Protein AF-X0XEC1-F1 (afdb_monomer_lite)

Structure (mmCIF, N/CA/C/O backbone):
data_AF-X0XEC1-F1
#
_entry.id   AF-X0XEC1-F1
#
loop_
_atom_site.group_PDB
_atom_site.id
_atom_site.type_symbol
_atom_site.label_atom_id
_atom_site.label_alt_id
_atom_site.label_comp_id
_atom_site.label_asym_id
_atom_site.label_entity_id
_atom_site.label_seq_id
_atom_site.pdbx_PDB_ins_code
_atom_site.Cartn_x
_atom_site.Cartn_y
_atom_site.Cartn_z
_atom_site.occupancy
_atom_site.B_iso_or_equiv
_atom_site.auth_seq_id
_atom_site.auth_comp_id
_atom_site.auth_asym_id
_atom_site.auth_atom_id
_atom_site.pdbx_PDB_model_num
ATOM 1 N N . ALA A 1 1 ? 17.538 14.458 -25.283 1.00 57.88 1 ALA A N 1
ATOM 2 C CA . ALA A 1 1 ? 17.345 15.577 -24.324 1.00 57.88 1 ALA A CA 1
ATOM 3 C C . ALA A 1 1 ? 18.622 15.788 -23.499 1.00 57.88 1 ALA A C 1
ATOM 5 O O . ALA A 1 1 ? 19.324 14.801 -23.302 1.00 57.88 1 ALA A O 1
ATOM 6 N N . PRO A 1 2 ? 18.929 16.999 -22.985 1.00 61.75 2 PRO A N 1
ATOM 7 C CA . PRO A 1 2 ? 20.157 17.267 -22.213 1.00 61.75 2 PRO A CA 1
ATOM 8 C C . PRO A 1 2 ? 20.370 16.317 -21.022 1.00 61.75 2 PRO A C 1
ATOM 10 O O . PRO A 1 2 ? 21.499 15.978 -20.688 1.00 61.75 2 PRO A O 1
ATOM 13 N N . VAL A 1 3 ? 19.277 15.829 -20.428 1.00 65.31 3 VAL A N 1
ATOM 14 C CA . VAL A 1 3 ? 19.307 14.847 -19.333 1.00 65.31 3 VAL A CA 1
ATOM 15 C C . VAL A 1 3 ? 19.883 13.499 -19.766 1.00 65.31 3 VAL A C 1
ATOM 17 O O . VAL A 1 3 ? 20.646 12.907 -19.019 1.00 65.31 3 VAL A O 1
ATOM 20 N N . LEU A 1 4 ? 19.589 13.026 -20.977 1.00 71.25 4 LEU A N 1
ATOM 21 C CA . LEU A 1 4 ? 20.132 11.754 -21.474 1.00 71.25 4 LEU A CA 1
ATOM 22 C C . LEU A 1 4 ? 21.599 11.895 -21.862 1.00 71.25 4 LEU A C 1
ATOM 24 O O . LEU A 1 4 ? 22.397 11.010 -21.584 1.00 71.25 4 LEU A O 1
ATOM 28 N N . ALA A 1 5 ? 21.987 13.057 -22.395 1.00 75.06 5 ALA A N 1
ATOM 29 C CA . ALA A 1 5 ? 23.389 13.348 -22.673 1.00 75.06 5 ALA A CA 1
ATOM 30 C C . ALA A 1 5 ? 24.260 13.272 -21.402 1.00 75.06 5 ALA A C 1
ATOM 32 O O . ALA A 1 5 ? 25.398 12.816 -21.473 1.00 75.06 5 ALA A O 1
ATOM 33 N N . PHE A 1 6 ? 23.712 13.640 -20.236 1.00 78.62 6 PHE A N 1
ATOM 34 C CA . PHE A 1 6 ? 24.384 13.498 -18.939 1.00 78.62 6 PHE A CA 1
ATOM 35 C C . PHE A 1 6 ? 24.646 12.032 -18.540 1.00 78.62 6 PHE A C 1
ATOM 37 O O . PHE A 1 6 ? 25.686 11.742 -17.945 1.00 78.62 6 PHE A O 1
ATOM 44 N N . TYR A 1 7 ? 23.731 11.113 -18.865 1.00 74.75 7 TYR A N 1
ATOM 45 C CA . TYR A 1 7 ? 23.858 9.693 -18.515 1.00 74.75 7 TYR A CA 1
ATOM 46 C C . TYR A 1 7 ? 24.596 8.866 -19.576 1.00 74.75 7 TYR A C 1
ATOM 48 O O . TYR A 1 7 ? 25.349 7.960 -19.225 1.00 74.75 7 TYR A O 1
ATOM 56 N N . GLU A 1 8 ? 24.395 9.173 -20.857 1.00 78.94 8 GLU A N 1
ATOM 57 C CA . GLU A 1 8 ? 24.790 8.306 -21.973 1.00 78.94 8 GLU A CA 1
ATOM 58 C C . GLU A 1 8 ? 25.960 8.874 -22.781 1.00 78.94 8 GLU A C 1
ATOM 60 O O . GLU A 1 8 ? 26.919 8.163 -23.063 1.00 78.94 8 GLU A O 1
ATOM 65 N N . GLN A 1 9 ? 25.910 10.161 -23.138 1.00 81.56 9 GLN A N 1
ATOM 66 C CA . GLN A 1 9 ? 26.846 10.757 -24.106 1.00 81.56 9 GLN A CA 1
ATOM 67 C C . GLN A 1 9 ? 28.093 11.362 -23.446 1.00 81.56 9 GLN A C 1
ATOM 69 O O . GLN A 1 9 ? 29.159 11.394 -24.053 1.00 81.56 9 GLN A O 1
ATOM 74 N N . ASN A 1 10 ? 27.983 11.820 -22.197 1.00 83.31 10 ASN A N 1
ATOM 75 C CA . ASN A 1 10 ? 29.083 12.373 -21.407 1.00 83.31 10 ASN A CA 1
ATOM 76 C C . ASN A 1 10 ? 29.174 11.673 -20.046 1.00 83.31 10 ASN A C 1
ATOM 78 O O . ASN A 1 10 ? 29.138 12.308 -18.997 1.00 83.31 10 ASN A O 1
ATOM 82 N N . LYS A 1 11 ? 29.245 10.341 -20.049 1.00 82.50 11 LYS A N 1
ATOM 83 C CA . LYS A 1 11 ? 29.192 9.540 -18.819 1.00 82.50 11 LYS A CA 1
ATOM 84 C C . LYS A 1 11 ? 30.304 9.895 -17.817 1.00 82.50 11 LYS A C 1
ATOM 86 O O . LYS A 1 11 ? 30.027 10.044 -16.626 1.00 82.50 11 LYS A O 1
ATOM 91 N N . SER A 1 12 ? 31.527 10.101 -18.312 1.00 85.19 12 SER A N 1
ATOM 92 C CA . SER A 1 12 ? 32.703 10.440 -17.501 1.00 85.19 12 SER A CA 1
ATOM 93 C C . SER A 1 12 ? 32.618 11.845 -16.896 1.00 85.19 12 SER A C 1
ATOM 95 O O . SER A 1 12 ? 32.890 12.025 -15.711 1.00 85.19 12 SER A O 1
ATOM 97 N N . GLY A 1 13 ? 32.200 12.847 -17.678 1.00 84.19 13 GLY A N 1
ATOM 98 C CA . GLY A 1 13 ? 32.018 14.225 -17.211 1.00 84.19 13 GLY A CA 1
ATOM 99 C C . GLY A 1 13 ? 30.687 14.488 -16.496 1.00 84.19 13 GLY A C 1
ATOM 100 O O . GLY A 1 13 ? 30.554 15.509 -15.824 1.00 84.19 13 GLY A O 1
ATOM 101 N N . GLY A 1 14 ? 29.719 13.585 -16.647 1.00 84.69 14 GLY A N 1
ATOM 102 C CA . GLY A 1 14 ? 28.367 13.654 -16.104 1.00 84.69 14 GLY A CA 1
ATOM 103 C C . GLY A 1 14 ? 28.199 12.770 -14.872 1.00 84.69 14 GLY A C 1
ATOM 104 O O . GLY A 1 14 ? 28.584 13.161 -13.769 1.00 84.69 14 GLY A O 1
ATOM 105 N N . VAL A 1 15 ? 27.593 11.590 -15.045 1.00 83.12 15 VAL A N 1
ATOM 106 C CA . VAL A 1 15 ? 27.183 10.722 -13.927 1.00 83.12 15 VAL A CA 1
ATOM 107 C C . VAL A 1 15 ? 28.349 10.226 -13.066 1.00 83.12 15 VAL A C 1
ATOM 109 O O . VAL A 1 15 ? 28.238 10.234 -11.842 1.00 83.12 15 VAL A O 1
ATOM 112 N N . GLU A 1 16 ? 29.478 9.838 -13.662 1.00 86.44 16 GLU A N 1
ATOM 113 C CA . GLU A 1 16 ? 30.629 9.311 -12.911 1.00 86.44 16 GLU A CA 1
ATOM 114 C C . GLU A 1 16 ? 31.287 10.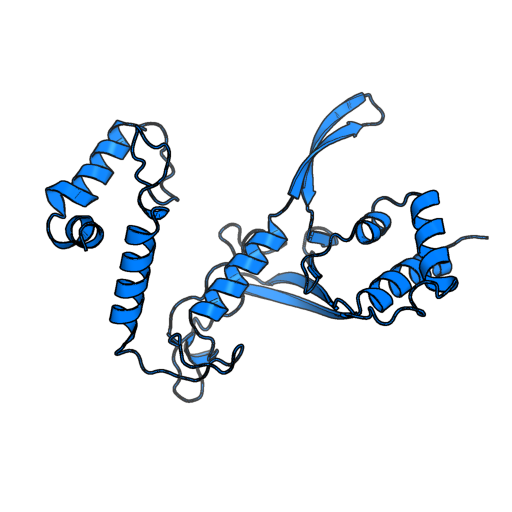404 -12.066 1.00 86.44 16 GLU A C 1
ATOM 116 O O . GLU A 1 16 ? 31.528 10.212 -10.871 1.00 86.44 16 GLU A O 1
ATOM 121 N N . LYS A 1 17 ? 31.501 11.586 -12.657 1.00 87.12 17 LYS A N 1
ATOM 122 C CA . LYS A 1 17 ? 32.000 12.755 -11.929 1.00 87.12 17 LYS A CA 1
ATOM 123 C C . LYS A 1 17 ? 31.047 13.164 -10.808 1.00 87.12 17 LYS A C 1
ATOM 125 O O . LYS A 1 17 ? 31.499 13.402 -9.695 1.00 87.12 17 LYS A O 1
ATOM 130 N N . ALA A 1 18 ? 29.741 13.211 -11.072 1.00 85.12 18 ALA A N 1
ATOM 131 C CA . ALA A 1 18 ? 28.755 13.594 -10.066 1.00 85.12 18 ALA A CA 1
ATOM 132 C C . ALA A 1 18 ? 28.725 12.636 -8.866 1.00 85.12 18 ALA A C 1
ATOM 134 O O . ALA A 1 18 ? 28.646 13.095 -7.729 1.00 85.12 18 ALA A O 1
ATOM 135 N N . LEU A 1 19 ? 28.824 11.322 -9.103 1.00 83.62 19 LEU A N 1
ATOM 136 C CA . LEU A 1 19 ? 28.907 10.324 -8.032 1.00 83.62 19 LEU A CA 1
ATOM 137 C C . LEU A 1 19 ? 30.158 10.528 -7.169 1.00 83.62 19 LEU A C 1
ATOM 139 O O . LEU A 1 19 ? 30.057 10.540 -5.945 1.00 83.62 19 LEU A O 1
ATOM 143 N N . LYS A 1 20 ? 31.313 10.757 -7.805 1.00 84.50 20 LYS A N 1
ATOM 144 C CA . LYS A 1 20 ? 32.581 11.001 -7.106 1.00 84.50 20 LYS A CA 1
ATOM 145 C C . LYS A 1 20 ? 32.554 12.287 -6.273 1.00 84.50 20 LYS A C 1
ATOM 147 O O . LYS A 1 20 ? 32.979 12.287 -5.123 1.00 84.50 20 LYS A O 1
ATOM 152 N N . GLU A 1 21 ? 32.052 13.385 -6.836 1.00 85.25 21 GLU A N 1
ATOM 153 C CA . GLU A 1 21 ? 31.962 14.666 -6.118 1.00 85.25 21 GLU A CA 1
ATOM 154 C C . GLU A 1 21 ? 30.965 14.609 -4.954 1.00 85.25 21 GLU A C 1
ATOM 156 O O . GLU A 1 21 ? 31.193 15.223 -3.915 1.00 85.25 21 GLU A O 1
ATOM 161 N N . PHE A 1 22 ? 29.878 13.844 -5.088 1.00 80.88 22 PHE A N 1
ATOM 162 C CA . PHE A 1 22 ? 28.925 13.644 -3.999 1.00 80.88 22 PHE A CA 1
ATOM 163 C C . PHE A 1 22 ? 29.565 12.934 -2.796 1.00 80.88 22 PHE A C 1
ATOM 165 O O . PHE A 1 22 ? 29.392 13.383 -1.664 1.00 80.88 22 PHE A O 1
ATOM 172 N N . GLU A 1 23 ? 30.343 11.873 -3.035 1.00 78.56 23 GLU A N 1
ATOM 173 C CA . GLU A 1 23 ? 31.084 11.162 -1.980 1.00 78.56 23 GLU A CA 1
ATOM 174 C C . GLU A 1 23 ? 32.072 12.088 -1.252 1.00 78.56 23 GLU A C 1
ATOM 176 O O . GLU A 1 23 ? 32.185 12.030 -0.027 1.00 78.56 23 GLU A O 1
ATOM 181 N N . ASN A 1 24 ? 32.730 12.993 -1.985 1.00 82.44 24 ASN A N 1
ATOM 182 C CA . ASN A 1 24 ? 33.606 14.008 -1.396 1.00 82.44 24 ASN A CA 1
ATOM 183 C C . ASN A 1 24 ? 32.832 15.045 -0.567 1.00 82.44 24 ASN A C 1
ATOM 185 O O . ASN A 1 24 ? 33.298 15.465 0.491 1.00 82.44 24 ASN A O 1
ATOM 189 N N . ALA A 1 25 ? 31.668 15.483 -1.054 1.00 80.81 25 ALA A N 1
ATOM 190 C CA . ALA A 1 25 ? 30.866 16.519 -0.413 1.00 80.81 25 ALA A CA 1
ATOM 191 C C . ALA A 1 25 ? 30.156 16.027 0.859 1.00 80.81 25 ALA A C 1
ATOM 193 O O . ALA A 1 25 ? 29.923 16.823 1.771 1.00 80.81 25 ALA A O 1
ATOM 194 N N . ILE A 1 26 ? 29.811 14.735 0.938 1.00 77.12 26 ILE A N 1
ATOM 195 C CA . ILE A 1 26 ? 29.079 14.143 2.070 1.00 77.12 26 ILE A CA 1
ATOM 196 C C . ILE A 1 26 ? 29.782 12.864 2.575 1.00 77.12 26 ILE A C 1
ATOM 198 O O . ILE A 1 26 ? 29.229 11.763 2.517 1.00 77.12 26 ILE A O 1
ATOM 202 N N . PRO A 1 27 ? 30.995 12.984 3.149 1.00 66.50 27 PRO A N 1
ATOM 203 C CA . PRO A 1 27 ? 31.850 11.834 3.470 1.00 66.50 27 PRO A CA 1
ATOM 204 C C . PRO A 1 27 ? 31.296 10.924 4.583 1.00 66.50 27 PRO A C 1
ATOM 206 O O . PRO A 1 27 ? 31.724 9.780 4.737 1.00 66.50 27 PRO A O 1
ATOM 209 N N . ASN A 1 28 ? 30.336 11.417 5.374 1.00 67.50 28 ASN A N 1
ATOM 210 C CA . ASN A 1 28 ? 29.758 10.694 6.511 1.00 67.50 28 ASN A CA 1
ATOM 211 C C . ASN A 1 28 ? 28.503 9.880 6.155 1.00 67.50 28 ASN A C 1
ATOM 213 O O . ASN A 1 28 ? 28.030 9.094 6.978 1.00 67.50 28 ASN A O 1
ATOM 217 N N . GLU A 1 29 ? 27.965 10.016 4.941 1.00 64.06 29 GLU A N 1
ATOM 218 C CA . GLU A 1 29 ? 26.760 9.305 4.508 1.00 64.06 29 GLU A CA 1
ATOM 219 C C . GLU A 1 29 ? 27.123 7.913 3.955 1.00 64.06 29 GLU A C 1
ATOM 221 O O . GLU A 1 29 ? 26.956 7.593 2.784 1.00 64.06 29 GLU A O 1
ATOM 226 N N . LYS A 1 30 ? 27.646 7.044 4.834 1.00 52.19 30 LYS A N 1
ATOM 227 C CA . LYS A 1 30 ? 28.118 5.683 4.495 1.00 52.19 30 LYS A CA 1
ATOM 228 C C . LYS A 1 30 ? 27.016 4.716 4.035 1.00 52.19 30 LYS A C 1
ATOM 230 O O . LYS A 1 30 ? 27.318 3.606 3.606 1.00 52.19 30 LYS A O 1
ATOM 235 N N . ASN A 1 31 ? 25.742 5.095 4.137 1.00 55.34 31 ASN A N 1
ATOM 236 C CA . ASN A 1 31 ? 24.605 4.245 3.781 1.00 55.34 31 ASN A CA 1
ATOM 237 C C . ASN A 1 31 ? 23.933 4.752 2.498 1.00 55.34 31 ASN A C 1
ATOM 239 O O . ASN A 1 31 ? 22.850 5.336 2.507 1.00 55.34 31 ASN A O 1
ATOM 243 N N . ARG A 1 32 ? 24.598 4.486 1.372 1.00 59.69 32 ARG A N 1
ATOM 244 C CA . ARG A 1 32 ? 24.121 4.735 0.007 1.00 59.69 32 ARG A CA 1
ATOM 245 C C . ARG A 1 32 ? 22.900 3.860 -0.313 1.00 59.69 32 ARG A C 1
ATOM 247 O O . ARG A 1 32 ? 23.029 2.805 -0.926 1.00 59.69 32 ARG A O 1
ATOM 254 N N . LYS A 1 33 ? 21.705 4.263 0.121 1.00 59.50 33 LYS A N 1
ATOM 255 C CA . LYS A 1 33 ? 20.443 3.576 -0.233 1.00 59.50 33 LYS A CA 1
ATOM 256 C C . LYS A 1 33 ? 19.460 4.442 -1.031 1.00 59.50 33 LYS A C 1
ATOM 258 O O . LYS A 1 33 ? 18.395 3.949 -1.389 1.00 59.50 33 LYS A O 1
ATOM 263 N N . GLY A 1 34 ? 19.798 5.705 -1.301 1.00 64.56 34 GLY A N 1
ATOM 264 C CA . GLY A 1 34 ? 18.940 6.666 -2.003 1.00 64.56 34 GLY A CA 1
ATOM 265 C C . GLY A 1 34 ? 19.482 7.116 -3.363 1.00 64.56 34 GLY A C 1
ATOM 266 O O . GLY A 1 34 ? 20.643 6.884 -3.695 1.00 64.56 34 GLY A O 1
ATOM 267 N N . ASN A 1 35 ? 18.624 7.787 -4.135 1.00 75.19 35 ASN A N 1
ATOM 268 C CA . ASN A 1 35 ? 18.992 8.451 -5.387 1.00 75.19 35 ASN A CA 1
ATOM 269 C C . ASN A 1 35 ? 19.592 9.838 -5.107 1.00 75.19 35 ASN A C 1
ATOM 271 O O . ASN A 1 35 ? 19.155 10.526 -4.186 1.00 75.19 35 ASN A O 1
ATOM 275 N N . ILE A 1 36 ? 20.535 10.278 -5.944 1.00 78.06 36 ILE A N 1
ATOM 276 C CA . ILE A 1 36 ? 21.074 11.645 -5.906 1.00 78.06 36 ILE A CA 1
ATOM 277 C C . ILE A 1 36 ? 20.168 12.555 -6.739 1.00 78.06 36 ILE A C 1
ATOM 279 O O . ILE A 1 36 ? 19.825 12.232 -7.877 1.00 78.06 36 ILE A O 1
ATOM 283 N N . GLY A 1 37 ? 19.783 13.700 -6.176 1.00 80.69 37 GLY A N 1
ATOM 284 C CA . GLY A 1 37 ? 19.029 14.738 -6.874 1.00 80.69 37 GLY A CA 1
ATOM 285 C C . GLY A 1 37 ? 19.878 15.985 -7.095 1.00 80.69 37 GLY A C 1
ATOM 286 O O . GLY A 1 37 ? 20.479 16.498 -6.157 1.00 80.69 37 GLY A O 1
ATOM 287 N N . PHE A 1 38 ? 19.887 16.507 -8.319 1.00 83.06 38 PHE A N 1
ATOM 288 C CA . PHE A 1 38 ? 20.517 17.791 -8.629 1.00 83.06 38 PHE A CA 1
ATOM 289 C C . PHE A 1 38 ? 19.552 18.942 -8.348 1.00 83.06 38 PHE A C 1
ATOM 291 O O . PHE A 1 38 ? 18.367 18.850 -8.678 1.00 83.06 38 PHE A O 1
ATOM 298 N N . ARG A 1 39 ? 20.061 20.034 -7.775 1.00 85.50 39 ARG A N 1
ATOM 299 C CA . ARG A 1 39 ? 19.307 21.262 -7.495 1.00 85.50 39 ARG A CA 1
ATOM 300 C C . ARG A 1 39 ? 20.061 22.460 -8.051 1.00 85.50 39 ARG A C 1
ATOM 302 O O . ARG A 1 39 ? 21.269 22.561 -7.854 1.00 85.50 39 ARG A O 1
ATOM 309 N N . ILE A 1 40 ? 19.348 23.373 -8.702 1.00 82.56 40 ILE A N 1
ATOM 310 C CA . ILE A 1 40 ? 19.926 24.642 -9.148 1.00 82.56 40 ILE A CA 1
ATOM 311 C C . ILE A 1 40 ? 19.983 25.573 -7.934 1.00 82.56 40 ILE A C 1
ATOM 313 O O . ILE A 1 40 ? 18.954 25.859 -7.320 1.00 82.56 40 ILE A O 1
ATOM 317 N N . GLN A 1 41 ? 21.188 26.008 -7.548 1.00 80.62 41 GLN A N 1
ATOM 318 C CA . GLN A 1 41 ? 21.409 26.745 -6.296 1.00 80.62 41 GLN A CA 1
ATOM 319 C C . GLN A 1 41 ? 20.580 28.035 -6.211 1.00 80.62 41 GLN A C 1
ATOM 321 O O . GLN A 1 41 ? 20.069 28.348 -5.140 1.00 80.62 41 GLN A O 1
ATOM 326 N N . SER A 1 42 ? 20.415 28.745 -7.329 1.00 86.75 42 SER A N 1
ATOM 327 C CA . SER A 1 42 ? 19.654 29.996 -7.413 1.00 86.75 42 SER A CA 1
ATOM 328 C C . SER A 1 42 ? 18.135 29.813 -7.395 1.00 86.75 42 SER A C 1
ATOM 330 O O . SER A 1 42 ? 17.426 30.742 -7.030 1.00 86.75 42 SER A O 1
ATOM 332 N N . GLU A 1 43 ? 17.626 28.646 -7.792 1.00 84.44 43 GLU A N 1
ATOM 333 C CA . GLU A 1 43 ? 16.184 28.425 -7.991 1.00 84.44 43 GLU A CA 1
ATOM 334 C C . GLU A 1 43 ? 15.552 27.611 -6.861 1.00 84.44 43 GLU A C 1
ATOM 336 O O . GLU A 1 43 ? 14.342 27.642 -6.671 1.00 84.44 43 GLU A O 1
ATOM 341 N N . GLY A 1 44 ? 16.348 26.842 -6.113 1.00 83.88 44 GLY A N 1
ATOM 342 C CA . GLY A 1 44 ? 15.840 25.974 -5.048 1.00 83.88 44 GLY A CA 1
ATOM 343 C C . GLY A 1 44 ? 15.030 24.764 -5.540 1.00 83.88 44 GLY A C 1
ATOM 344 O O . GLY A 1 44 ? 14.647 23.932 -4.720 1.00 83.88 44 GLY A O 1
ATOM 345 N N . ILE A 1 45 ? 14.831 24.618 -6.854 1.00 86.12 45 ILE A N 1
ATOM 346 C CA . ILE A 1 45 ? 14.067 23.540 -7.498 1.00 86.12 45 ILE A CA 1
ATOM 347 C C . ILE A 1 45 ? 15.005 22.399 -7.910 1.00 86.12 45 ILE A C 1
ATOM 349 O O . ILE A 1 45 ? 16.131 22.630 -8.377 1.00 86.12 45 ILE A O 1
ATOM 353 N N . ARG A 1 46 ? 14.565 21.143 -7.742 1.00 88.12 46 ARG A N 1
ATOM 354 C CA . ARG A 1 46 ? 15.333 19.990 -8.231 1.00 88.12 46 ARG A CA 1
ATOM 355 C C . ARG A 1 46 ? 15.169 19.859 -9.741 1.00 88.12 46 ARG A C 1
ATOM 357 O O . ARG A 1 46 ? 14.067 19.967 -10.261 1.00 88.12 46 ARG A O 1
ATOM 364 N N . ILE A 1 47 ? 16.244 19.535 -10.456 1.00 87.50 47 ILE A N 1
ATOM 365 C CA . ILE A 1 47 ? 16.238 19.499 -11.930 1.00 87.50 47 ILE A CA 1
ATOM 366 C C . ILE A 1 47 ? 15.162 18.548 -12.481 1.00 87.50 47 ILE A C 1
ATOM 368 O O . ILE A 1 47 ? 14.528 18.849 -13.487 1.00 87.50 47 ILE A O 1
ATOM 372 N N . HIS A 1 48 ? 14.911 17.421 -11.810 1.00 84.06 48 HIS A N 1
ATOM 373 C CA . HIS A 1 48 ? 13.895 16.450 -12.231 1.00 84.06 48 HIS A CA 1
ATOM 374 C C . HIS A 1 48 ? 12.445 16.909 -11.991 1.00 84.06 48 HIS A C 1
ATOM 376 O O . HIS A 1 48 ? 11.529 16.314 -12.552 1.00 84.06 48 HIS A O 1
ATOM 382 N N . GLU A 1 49 ? 12.230 17.948 -11.180 1.00 87.19 49 GLU A N 1
ATOM 383 C CA . GLU A 1 49 ? 10.918 18.565 -10.940 1.00 87.19 49 GLU A CA 1
ATOM 384 C C . GLU A 1 49 ? 10.589 19.620 -12.014 1.00 87.19 49 GLU A C 1
ATOM 386 O O . GLU A 1 49 ? 9.436 20.023 -12.156 1.00 87.19 49 GLU A O 1
ATOM 391 N N . ILE A 1 50 ? 11.577 20.050 -12.815 1.00 89.31 50 ILE A N 1
ATOM 392 C CA . ILE A 1 50 ? 11.368 21.015 -13.900 1.00 89.31 50 ILE A CA 1
ATOM 393 C C . ILE A 1 50 ? 10.446 20.384 -14.965 1.00 89.31 50 ILE A C 1
ATOM 395 O O . ILE A 1 50 ? 10.795 19.341 -15.529 1.00 89.31 50 ILE A O 1
ATOM 399 N N . PRO A 1 51 ? 9.303 21.006 -15.327 1.00 90.38 51 PRO A N 1
ATOM 400 C CA . PRO A 1 51 ? 8.297 20.377 -16.190 1.00 90.38 51 PRO A CA 1
ATOM 401 C C . PRO A 1 51 ? 8.795 19.927 -17.568 1.00 90.38 51 PRO A C 1
ATOM 403 O O . PRO A 1 51 ? 8.259 18.981 -18.145 1.00 90.38 51 PRO A O 1
ATOM 406 N N . THR A 1 52 ? 9.778 20.616 -18.151 1.00 90.06 52 THR A N 1
ATOM 407 C CA . THR A 1 52 ? 10.388 20.231 -19.437 1.00 90.06 52 THR A CA 1
ATOM 408 C C . THR A 1 52 ? 11.268 18.992 -19.297 1.00 90.06 52 THR A C 1
ATOM 410 O O . THR A 1 52 ? 11.189 18.094 -20.134 1.00 90.06 52 THR A O 1
ATOM 413 N N . VAL A 1 53 ? 12.051 18.907 -18.218 1.00 87.50 53 VAL A N 1
ATOM 414 C CA . VAL A 1 53 ? 12.878 17.741 -17.888 1.00 87.50 53 VAL A CA 1
ATOM 415 C C . VAL A 1 53 ? 11.998 16.534 -17.592 1.00 87.50 53 VAL A C 1
ATOM 417 O O . VAL A 1 53 ? 12.183 15.486 -18.205 1.00 87.50 53 VAL A O 1
ATOM 420 N N . LEU A 1 54 ? 11.003 16.694 -16.718 1.00 87.69 54 LEU A N 1
ATOM 421 C CA . LEU A 1 54 ? 10.078 15.624 -16.353 1.00 87.69 54 LEU A CA 1
ATOM 422 C C . LEU A 1 54 ? 9.377 15.039 -17.588 1.00 87.69 54 LEU A C 1
ATOM 424 O O . LEU A 1 54 ? 9.351 13.824 -17.773 1.00 87.69 54 LEU A O 1
ATOM 428 N N . ARG A 1 55 ? 8.864 15.899 -18.479 1.00 90.00 55 ARG A N 1
ATOM 429 C CA . ARG A 1 55 ? 8.239 15.461 -19.737 1.00 90.00 55 ARG A CA 1
ATOM 430 C C . ARG A 1 55 ? 9.211 14.719 -20.651 1.00 90.00 55 ARG A C 1
ATOM 432 O O . ARG A 1 55 ? 8.812 13.720 -21.239 1.00 90.00 55 ARG A O 1
ATOM 439 N N . ALA A 1 56 ? 10.462 15.168 -20.755 1.00 88.75 56 ALA A N 1
ATOM 440 C CA . ALA A 1 56 ? 11.475 14.487 -21.559 1.00 88.75 56 ALA A CA 1
ATOM 441 C C . ALA A 1 56 ? 11.820 13.097 -21.000 1.00 88.75 56 ALA A C 1
ATOM 443 O O . ALA A 1 56 ? 11.924 12.148 -21.768 1.00 88.75 56 ALA A O 1
ATOM 444 N N . VAL A 1 57 ? 11.932 12.959 -19.674 1.00 86.75 57 VAL A N 1
ATOM 445 C CA . VAL A 1 57 ? 12.153 11.662 -19.009 1.00 86.75 57 VAL A CA 1
ATOM 446 C C . VAL A 1 57 ? 10.976 10.712 -19.251 1.00 86.75 57 VAL A C 1
ATOM 448 O O . VAL A 1 57 ? 11.183 9.548 -19.583 1.00 86.75 57 VAL A O 1
ATOM 451 N N . ILE A 1 58 ? 9.737 11.205 -19.138 1.00 87.00 58 ILE A N 1
ATOM 452 C CA . ILE A 1 58 ? 8.532 10.411 -19.425 1.00 87.00 58 ILE A CA 1
ATOM 453 C C . ILE A 1 58 ? 8.494 9.980 -20.896 1.00 87.00 58 ILE A C 1
ATOM 455 O O . ILE A 1 58 ? 8.139 8.837 -21.181 1.00 87.00 58 ILE A O 1
ATOM 459 N N . ALA A 1 59 ? 8.828 10.879 -21.825 1.00 88.81 59 ALA A N 1
ATOM 460 C CA . ALA A 1 59 ? 8.849 10.582 -23.254 1.00 88.81 59 ALA A CA 1
ATOM 461 C C . ALA A 1 59 ? 9.878 9.497 -23.589 1.00 88.81 59 ALA A C 1
ATOM 463 O O . ALA A 1 59 ? 9.536 8.544 -24.283 1.00 88.81 59 ALA A O 1
ATOM 464 N N . GLU A 1 60 ? 11.086 9.592 -23.030 1.00 86.81 60 GLU A N 1
ATOM 465 C CA . GLU A 1 60 ? 12.119 8.570 -23.203 1.00 86.81 60 GLU A CA 1
ATOM 466 C C . GLU A 1 60 ? 11.664 7.222 -22.646 1.00 86.81 60 GLU A C 1
ATOM 468 O O . GLU A 1 60 ? 11.688 6.216 -23.349 1.00 86.81 60 GLU A O 1
ATOM 473 N N . TYR A 1 61 ? 11.158 7.200 -21.407 1.00 84.75 61 TYR A N 1
ATOM 474 C CA . TYR A 1 61 ? 10.634 5.974 -20.813 1.00 84.75 61 TYR A CA 1
ATOM 475 C C . TYR A 1 61 ? 9.572 5.333 -21.714 1.00 84.75 61 TYR A C 1
ATOM 477 O O . TYR A 1 61 ? 9.643 4.139 -21.986 1.00 84.75 61 TYR A O 1
ATOM 485 N N . LYS A 1 62 ? 8.627 6.118 -22.244 1.00 84.69 62 LYS A N 1
ATOM 486 C CA . LYS A 1 62 ? 7.615 5.610 -23.181 1.00 84.69 62 LYS A CA 1
ATOM 487 C C . LYS A 1 62 ? 8.236 5.044 -24.461 1.00 84.69 62 LYS A C 1
ATOM 489 O O . LYS A 1 62 ? 7.832 3.957 -24.863 1.00 84.69 62 LYS A O 1
ATOM 494 N N . ALA A 1 63 ? 9.225 5.721 -25.047 1.00 86.69 63 ALA A N 1
ATOM 495 C CA . ALA A 1 63 ? 9.927 5.251 -26.242 1.00 86.69 63 ALA A CA 1
ATOM 496 C C . ALA A 1 63 ? 10.621 3.898 -26.003 1.00 86.69 63 ALA A C 1
ATOM 498 O O . ALA A 1 63 ? 10.465 2.975 -26.799 1.00 86.69 63 ALA A O 1
ATOM 499 N N . THR A 1 64 ? 11.278 3.710 -24.848 1.00 83.44 64 THR A N 1
ATOM 500 C CA . THR A 1 64 ? 11.891 2.410 -24.497 1.00 83.44 64 THR A CA 1
ATOM 501 C C . THR A 1 64 ? 10.882 1.263 -24.392 1.00 83.44 64 THR A C 1
ATOM 503 O O . THR A 1 64 ? 11.258 0.095 -24.487 1.00 83.44 64 THR A O 1
ATOM 506 N N . LYS A 1 65 ? 9.595 1.575 -24.197 1.00 82.12 65 LYS A N 1
ATOM 507 C CA . LYS A 1 65 ? 8.516 0.594 -24.038 1.00 82.12 65 LYS A CA 1
ATOM 508 C C . LYS A 1 65 ? 7.690 0.365 -25.305 1.00 82.12 65 LYS A C 1
ATOM 510 O O . LYS A 1 65 ? 6.807 -0.488 -25.277 1.00 82.12 65 LYS A O 1
ATOM 515 N N . GLU A 1 66 ? 7.959 1.059 -26.416 1.00 78.94 66 GLU A N 1
ATOM 516 C CA . GLU A 1 66 ? 7.181 0.898 -27.658 1.00 78.94 66 GLU A CA 1
ATOM 517 C C . GLU A 1 66 ? 7.253 -0.519 -28.235 1.00 78.94 66 GLU A C 1
ATOM 519 O O . GLU A 1 66 ? 6.242 -1.045 -28.696 1.00 78.94 66 GLU A O 1
ATOM 524 N N . ASN A 1 67 ? 8.422 -1.158 -28.147 1.00 78.25 67 ASN A N 1
ATOM 525 C CA . ASN A 1 67 ? 8.658 -2.497 -28.695 1.00 78.25 67 ASN A CA 1
ATOM 526 C C . ASN A 1 67 ? 8.285 -3.635 -27.732 1.00 78.25 67 ASN A C 1
ATOM 528 O O . ASN A 1 67 ? 8.477 -4.806 -28.059 1.00 78.25 67 ASN A O 1
ATOM 532 N N . VAL A 1 68 ? 7.771 -3.320 -26.540 1.00 80.38 68 VAL A N 1
ATOM 533 C CA . VAL A 1 68 ? 7.367 -4.339 -25.568 1.00 80.38 68 VAL A CA 1
ATOM 534 C C . VAL A 1 68 ? 5.952 -4.820 -25.905 1.00 80.38 68 VAL A C 1
ATOM 536 O O . VAL A 1 68 ? 5.045 -3.991 -26.030 1.00 80.38 68 VAL A O 1
ATOM 539 N N . PRO A 1 69 ? 5.715 -6.141 -26.041 1.00 74.69 69 PRO A N 1
ATOM 540 C CA . PRO A 1 69 ? 4.389 -6.673 -26.325 1.00 74.69 69 PRO A CA 1
ATOM 541 C C . PRO A 1 69 ? 3.336 -6.177 -25.325 1.00 74.69 69 PRO A C 1
ATOM 543 O O . PRO A 1 69 ? 3.401 -6.443 -24.125 1.00 74.69 69 PRO A O 1
ATOM 546 N N . LYS A 1 70 ? 2.328 -5.463 -25.832 1.00 80.06 70 LYS A N 1
ATOM 547 C CA . LYS A 1 70 ? 1.256 -4.899 -25.005 1.00 80.06 70 LYS A CA 1
ATOM 548 C C . LYS A 1 70 ? 0.169 -5.938 -24.746 1.00 80.06 70 LYS A C 1
ATOM 550 O O . LYS A 1 70 ? -0.543 -6.361 -25.660 1.00 80.06 70 LYS A O 1
ATOM 555 N N . ARG A 1 71 ? -0.007 -6.305 -23.479 1.00 88.06 71 ARG A N 1
ATOM 556 C CA . ARG A 1 71 ? -1.113 -7.145 -22.991 1.00 88.06 71 ARG A CA 1
ATOM 557 C C . ARG A 1 71 ? -2.118 -6.285 -22.226 1.00 88.06 71 ARG A C 1
ATOM 559 O O . ARG A 1 71 ? -1.774 -5.201 -21.766 1.00 88.06 71 ARG A O 1
ATOM 566 N N . LYS A 1 72 ? -3.369 -6.747 -22.129 1.00 93.75 72 LYS A N 1
ATOM 567 C CA . LYS A 1 72 ? -4.368 -6.072 -21.287 1.00 93.75 72 LYS A CA 1
ATOM 568 C C . LYS A 1 72 ? -3.998 -6.261 -19.821 1.00 93.75 72 LYS A C 1
ATOM 570 O O . LYS A 1 72 ? -3.717 -7.384 -19.412 1.00 93.75 72 LYS A O 1
ATOM 575 N N . CYS A 1 73 ? -4.031 -5.175 -19.059 1.00 94.94 73 CYS A N 1
ATOM 576 C CA . CYS A 1 73 ? -3.853 -5.214 -17.616 1.00 94.94 73 CYS A CA 1
ATOM 577 C C . CYS A 1 73 ? -5.078 -5.839 -16.927 1.00 94.94 73 CYS A C 1
ATOM 579 O O . CYS A 1 73 ? -6.203 -5.441 -17.214 1.00 94.94 73 CYS A O 1
ATOM 581 N N . SER A 1 74 ? -4.879 -6.742 -15.969 1.00 95.19 74 SER A N 1
ATOM 582 C CA . SER A 1 74 ? -5.952 -7.345 -15.165 1.00 95.19 74 SER A CA 1
ATOM 583 C C . SER A 1 74 ? -6.640 -6.358 -14.212 1.00 95.19 74 SER A C 1
ATOM 585 O O . SER A 1 74 ? -7.776 -6.594 -13.813 1.00 95.19 74 SER A O 1
ATOM 587 N N . ILE A 1 75 ? -5.983 -5.240 -13.874 1.00 95.69 75 ILE A N 1
ATOM 588 C CA . ILE A 1 75 ? -6.518 -4.208 -12.970 1.00 95.69 75 ILE A CA 1
ATOM 589 C C . ILE A 1 75 ? -7.253 -3.110 -13.743 1.00 95.69 75 ILE A C 1
ATOM 591 O O . ILE A 1 75 ? -8.419 -2.841 -13.474 1.00 95.69 75 ILE A O 1
ATOM 595 N N . CYS A 1 76 ? -6.579 -2.445 -14.687 1.00 95.94 76 CYS A N 1
ATOM 596 C CA . CYS A 1 76 ? -7.166 -1.306 -15.402 1.00 95.94 76 CYS A CA 1
ATOM 597 C C . CYS A 1 76 ? -7.795 -1.666 -16.751 1.00 95.94 76 CYS A C 1
ATOM 599 O O . CYS A 1 76 ? -8.406 -0.799 -17.358 1.00 95.94 76 CYS A O 1
ATOM 601 N N . ASN A 1 77 ? -7.640 -2.903 -17.242 1.00 95.88 77 ASN A N 1
ATOM 602 C CA . ASN A 1 77 ? -8.099 -3.359 -18.564 1.00 95.88 77 ASN A CA 1
ATOM 603 C C . ASN A 1 77 ? -7.468 -2.630 -19.778 1.00 95.88 77 ASN A C 1
ATOM 605 O O . ASN A 1 77 ? -7.782 -2.957 -20.924 1.00 95.88 77 ASN A O 1
ATOM 609 N N . GLU A 1 78 ? -6.526 -1.710 -19.542 1.00 93.94 78 GLU A N 1
ATOM 610 C CA . GLU A 1 78 ? -5.815 -0.949 -20.575 1.00 93.94 78 GLU A CA 1
ATOM 611 C C . GLU A 1 78 ? -4.534 -1.639 -21.068 1.00 93.94 78 GLU A C 1
ATOM 613 O O . GLU A 1 78 ? -4.033 -2.592 -20.462 1.00 93.94 78 GLU A O 1
ATOM 618 N N . LYS A 1 79 ? -3.992 -1.124 -22.181 1.00 91.94 79 LYS A N 1
ATOM 619 C CA . LYS A 1 79 ? -2.742 -1.580 -22.825 1.00 91.94 79 LYS A CA 1
ATOM 620 C C . LYS A 1 79 ? -1.650 -0.503 -22.895 1.00 91.94 79 LYS A C 1
ATOM 622 O O . LYS A 1 79 ? -0.626 -0.712 -23.543 1.00 91.94 79 LYS A O 1
ATOM 627 N N . ASP A 1 80 ? -1.862 0.649 -22.263 1.00 87.88 80 ASP A N 1
ATOM 628 C CA . ASP A 1 80 ? -0.956 1.804 -22.367 1.00 87.88 80 ASP A CA 1
ATOM 629 C C . ASP A 1 80 ? 0.431 1.543 -21.775 1.00 87.88 80 ASP A C 1
ATOM 631 O O . ASP A 1 80 ? 1.425 2.097 -22.246 1.00 87.88 80 ASP A O 1
ATOM 635 N N . TYR A 1 81 ? 0.496 0.670 -20.768 1.00 89.62 81 TYR A N 1
ATOM 636 C CA . TYR A 1 81 ? 1.718 0.286 -20.072 1.00 89.62 81 TYR A CA 1
ATOM 637 C C . TYR A 1 81 ? 1.976 -1.213 -20.243 1.00 89.62 81 TYR A C 1
ATOM 639 O O . TYR A 1 81 ? 1.021 -1.996 -20.240 1.00 89.62 81 TYR A O 1
ATOM 647 N N . PRO A 1 82 ? 3.244 -1.633 -20.365 1.00 91.00 82 PRO A N 1
ATOM 648 C CA . PRO A 1 82 ? 3.573 -3.027 -20.608 1.00 91.00 82 PRO A CA 1
ATOM 649 C C . PRO A 1 82 ? 3.317 -3.895 -19.370 1.00 91.00 82 PRO A C 1
ATOM 651 O O . PRO A 1 82 ? 3.386 -3.427 -18.229 1.00 91.00 82 PRO A O 1
ATOM 654 N N . VAL A 1 83 ? 3.037 -5.170 -19.627 1.00 91.88 83 VAL A N 1
ATOM 655 C CA . VAL A 1 83 ? 3.083 -6.255 -18.642 1.00 91.88 83 VAL A CA 1
ATOM 656 C C . VAL A 1 83 ? 4.430 -6.939 -18.845 1.00 91.88 83 VAL A C 1
ATOM 658 O O . VAL A 1 83 ? 4.691 -7.432 -19.939 1.00 91.88 83 VAL A O 1
ATOM 661 N N . GLU A 1 84 ? 5.289 -6.929 -17.830 1.00 90.12 84 GLU A N 1
ATOM 662 C CA . GLU A 1 84 ? 6.682 -7.377 -17.938 1.00 90.12 84 GLU A CA 1
ATOM 663 C C . GLU A 1 84 ? 7.029 -8.325 -16.789 1.00 90.12 84 GLU A C 1
ATOM 665 O O . GLU A 1 84 ? 6.459 -8.226 -15.699 1.00 90.12 84 GLU A O 1
ATOM 670 N N . ASP A 1 85 ? 8.018 -9.193 -17.002 1.00 90.88 85 ASP A N 1
ATOM 671 C CA . ASP A 1 85 ? 8.618 -9.990 -15.932 1.00 90.88 85 ASP A CA 1
ATOM 672 C C . ASP A 1 85 ? 9.572 -9.129 -15.087 1.00 90.88 85 ASP A C 1
ATOM 674 O O . ASP A 1 85 ? 10.796 -9.227 -15.144 1.00 90.88 85 ASP A O 1
ATOM 678 N N . THR A 1 86 ? 9.011 -8.163 -14.366 1.00 87.94 86 THR A N 1
ATOM 679 C CA . THR A 1 86 ? 9.755 -7.292 -13.454 1.00 87.94 86 THR A CA 1
ATOM 680 C C . THR A 1 86 ? 9.069 -7.292 -12.094 1.00 87.94 86 THR A C 1
ATOM 682 O O . THR A 1 86 ? 7.843 -7.171 -12.029 1.00 87.94 86 THR A O 1
ATOM 685 N N . PRO A 1 87 ? 9.812 -7.435 -10.977 1.00 90.00 87 PRO A N 1
ATOM 686 C CA . PRO A 1 87 ? 9.268 -7.272 -9.634 1.00 90.00 87 PRO A CA 1
ATOM 687 C C . PRO A 1 87 ? 8.444 -5.993 -9.504 1.00 90.00 87 PRO A C 1
ATOM 689 O O . PRO A 1 87 ? 8.949 -4.898 -9.740 1.00 90.00 87 PRO A O 1
ATOM 692 N N . HIS A 1 88 ? 7.182 -6.123 -9.091 1.00 93.75 88 HIS A N 1
ATOM 693 C CA . HIS A 1 88 ? 6.295 -4.969 -8.943 1.00 93.75 88 HIS A CA 1
ATOM 694 C C . HIS A 1 88 ? 6.789 -3.963 -7.890 1.00 93.75 88 HIS A C 1
ATOM 696 O O . HIS A 1 88 ? 6.529 -2.766 -7.997 1.00 93.75 88 HIS A O 1
ATOM 702 N N . GLY A 1 89 ? 7.527 -4.447 -6.887 1.00 93.56 89 GLY A N 1
ATOM 703 C CA . GLY A 1 89 ? 8.087 -3.664 -5.791 1.00 93.56 89 GLY A CA 1
ATOM 704 C C . GLY A 1 89 ? 7.767 -4.278 -4.429 1.00 93.56 89 GLY A C 1
ATOM 705 O O . GLY A 1 89 ? 6.922 -5.165 -4.309 1.00 93.56 89 GLY A O 1
ATOM 706 N N . MET A 1 90 ? 8.470 -3.810 -3.397 1.00 95.88 90 MET A N 1
ATOM 707 C CA . MET A 1 90 ? 8.306 -4.303 -2.029 1.00 95.88 90 MET A CA 1
ATOM 708 C C . MET A 1 90 ? 7.388 -3.387 -1.219 1.00 95.88 90 MET A C 1
ATOM 710 O O . MET A 1 90 ? 7.541 -2.161 -1.238 1.00 95.88 90 MET A O 1
ATOM 714 N N . ILE A 1 91 ? 6.477 -3.989 -0.459 1.00 97.44 91 ILE A N 1
ATOM 715 C CA . ILE A 1 91 ? 5.642 -3.301 0.524 1.00 97.44 91 ILE A CA 1
ATOM 716 C C . ILE A 1 91 ? 6.363 -3.335 1.871 1.00 97.44 91 ILE A C 1
ATOM 718 O O . ILE A 1 91 ? 6.659 -4.401 2.415 1.00 97.44 91 ILE A O 1
ATOM 722 N N . LYS A 1 92 ? 6.696 -2.162 2.400 1.00 95.44 92 LYS A N 1
ATOM 723 C CA . LYS A 1 92 ? 7.459 -1.992 3.638 1.00 95.44 92 LYS A CA 1
ATOM 724 C C . LYS A 1 92 ? 6.527 -1.791 4.826 1.00 95.44 92 LYS A C 1
ATOM 726 O O . LYS A 1 92 ? 5.389 -1.366 4.672 1.00 95.44 92 LYS A O 1
ATOM 731 N N . LYS A 1 93 ? 7.049 -2.043 6.032 1.00 94.38 93 LYS A N 1
ATOM 732 C CA . LYS A 1 93 ? 6.350 -1.843 7.318 1.00 94.38 93 LYS A CA 1
ATOM 733 C C . LYS A 1 93 ? 5.067 -2.665 7.498 1.00 94.38 93 LYS A C 1
ATOM 735 O O . LYS A 1 93 ? 4.280 -2.351 8.393 1.00 94.38 93 LYS A O 1
ATOM 740 N N . VAL A 1 94 ? 4.872 -3.710 6.696 1.00 96.06 94 VAL A N 1
ATOM 741 C CA . VAL A 1 94 ? 3.856 -4.735 6.958 1.00 96.06 94 VAL A CA 1
ATOM 742 C C . VAL A 1 94 ? 4.273 -5.486 8.230 1.00 96.06 94 VAL A C 1
ATOM 744 O O . VAL A 1 94 ? 5.412 -5.959 8.281 1.00 96.06 94 VAL A O 1
ATOM 747 N N . PRO A 1 95 ? 3.422 -5.557 9.270 1.00 95.06 95 PRO A N 1
ATOM 748 C CA . PRO A 1 95 ? 3.676 -6.387 10.450 1.00 95.06 95 PRO A CA 1
ATOM 749 C C . PRO A 1 95 ? 3.992 -7.836 10.089 1.00 95.06 95 PRO A C 1
ATOM 751 O O . PRO A 1 95 ? 3.450 -8.339 9.114 1.00 95.06 95 PRO A O 1
ATOM 754 N N . ASP A 1 96 ? 4.889 -8.478 10.838 1.00 94.00 96 ASP A N 1
ATOM 755 C CA . ASP A 1 96 ? 5.399 -9.837 10.560 1.00 94.00 96 ASP A CA 1
ATOM 756 C C . ASP A 1 96 ? 6.034 -10.033 9.158 1.00 94.00 96 ASP A C 1
ATOM 758 O O . ASP A 1 96 ? 6.300 -11.144 8.706 1.00 94.00 96 ASP A O 1
ATOM 762 N N . GLY A 1 97 ? 6.276 -8.939 8.429 1.00 91.88 97 GLY A N 1
ATOM 763 C CA . GLY A 1 97 ? 6.951 -8.939 7.134 1.00 91.88 97 GLY A CA 1
ATOM 764 C C . GLY A 1 97 ? 8.458 -8.703 7.242 1.00 91.88 97 GLY A C 1
ATOM 765 O O . GLY A 1 97 ? 9.001 -8.357 8.293 1.00 91.88 97 GLY A O 1
ATOM 766 N N . GLN A 1 98 ? 9.153 -8.823 6.110 1.00 92.50 98 GLN A N 1
ATOM 767 C CA . GLN A 1 98 ? 10.583 -8.515 6.026 1.00 92.50 98 GLN A CA 1
ATOM 768 C C . GLN A 1 98 ? 10.869 -7.027 6.271 1.00 92.50 98 GLN A C 1
ATOM 770 O O . GLN A 1 98 ? 10.157 -6.144 5.784 1.00 92.50 98 GLN A O 1
ATOM 775 N N . SER A 1 99 ? 11.987 -6.736 6.942 1.00 86.44 99 SER A N 1
ATOM 776 C CA . SER A 1 99 ? 12.440 -5.360 7.206 1.00 86.44 99 SER A CA 1
ATOM 777 C C . SER A 1 99 ? 12.774 -4.583 5.925 1.00 86.44 99 SER A C 1
ATOM 779 O O . SER A 1 99 ? 12.557 -3.372 5.852 1.00 86.44 99 SER A O 1
ATOM 781 N N . SER A 1 100 ? 13.248 -5.278 4.886 1.00 89.19 100 SER A N 1
ATOM 782 C CA . SER A 1 100 ? 13.469 -4.741 3.536 1.00 89.19 100 SER A CA 1
ATOM 783 C C . SER A 1 100 ? 12.177 -4.581 2.719 1.00 89.19 100 SER A C 1
ATOM 785 O O . SER A 1 100 ? 12.197 -3.938 1.666 1.00 89.19 100 SER A O 1
ATOM 787 N N . GLY A 1 101 ? 11.055 -5.088 3.232 1.00 94.00 101 GLY A N 1
ATOM 788 C CA . GLY A 1 101 ? 9.752 -5.135 2.583 1.00 94.00 101 GLY A CA 1
ATOM 789 C C . GLY A 1 101 ? 9.438 -6.506 1.980 1.00 94.00 101 GLY A C 1
ATOM 790 O O . GLY A 1 101 ? 10.332 -7.292 1.681 1.00 94.00 101 GLY A O 1
ATOM 791 N N . SER A 1 102 ? 8.146 -6.779 1.819 1.00 95.56 102 SER A N 1
ATOM 792 C CA . SER A 1 102 ? 7.614 -8.055 1.328 1.00 95.56 102 SER A CA 1
ATOM 793 C C . SER A 1 102 ? 6.877 -7.850 0.006 1.00 95.56 102 SER A C 1
ATOM 795 O O . SER A 1 102 ? 6.276 -6.796 -0.214 1.00 95.56 102 SER A O 1
ATOM 797 N N . ALA A 1 103 ? 6.914 -8.837 -0.886 1.00 95.44 103 ALA A N 1
ATOM 798 C CA . ALA A 1 103 ? 6.243 -8.734 -2.178 1.00 95.44 103 ALA A CA 1
ATOM 799 C C . ALA A 1 103 ? 4.723 -8.918 -2.028 1.00 95.44 103 ALA A C 1
ATOM 801 O O . ALA A 1 103 ? 4.277 -9.837 -1.343 1.00 95.44 103 ALA A O 1
ATOM 802 N N . PHE A 1 104 ? 3.930 -8.061 -2.678 1.00 95.50 104 PHE A N 1
ATOM 803 C CA . PHE A 1 104 ? 2.466 -8.208 -2.711 1.00 95.50 104 PHE A CA 1
ATOM 804 C C . PHE A 1 104 ? 2.024 -9.224 -3.768 1.00 95.50 104 PHE A C 1
ATOM 806 O O . PHE A 1 104 ? 1.237 -10.120 -3.496 1.00 95.50 104 PHE A O 1
ATOM 813 N N . VAL A 1 105 ? 2.598 -9.116 -4.967 1.00 94.19 105 VAL A N 1
ATOM 814 C CA . VAL A 1 105 ? 2.447 -10.083 -6.055 1.00 94.19 105 VAL A CA 1
ATOM 815 C C . VAL A 1 105 ? 3.848 -10.449 -6.521 1.00 94.19 105 VAL A C 1
ATOM 817 O O . VAL A 1 105 ? 4.615 -9.560 -6.900 1.00 94.19 105 VAL A O 1
ATOM 820 N N . SER A 1 106 ? 4.194 -11.735 -6.466 1.00 90.69 106 SER A N 1
ATOM 821 C CA . SER A 1 106 ? 5.462 -12.240 -6.989 1.00 90.69 106 SER A CA 1
ATOM 822 C C . SER A 1 106 ? 5.353 -13.665 -7.509 1.00 90.69 106 SER A C 1
ATOM 824 O O . SER A 1 106 ? 4.819 -14.555 -6.849 1.00 90.69 106 SER A O 1
ATOM 826 N N . TYR A 1 107 ? 5.943 -13.866 -8.678 1.00 92.25 107 TYR A N 1
ATOM 827 C CA . TYR A 1 107 ? 6.147 -15.153 -9.324 1.00 92.25 107 TYR A CA 1
ATOM 828 C C . TYR A 1 107 ? 7.655 -15.336 -9.484 1.00 92.25 107 TYR A C 1
ATOM 830 O O . TYR A 1 107 ? 8.251 -14.876 -10.448 1.00 92.25 107 TYR A O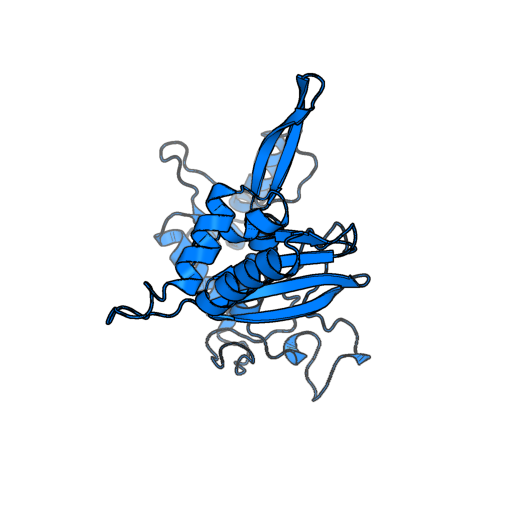 1
ATOM 838 N N . ASN A 1 108 ? 8.294 -15.899 -8.461 1.00 88.38 108 ASN A N 1
ATOM 839 C CA . ASN A 1 108 ? 9.754 -15.950 -8.355 1.00 88.38 108 ASN A CA 1
ATOM 840 C C . ASN A 1 108 ? 10.347 -17.350 -8.570 1.00 88.38 108 ASN A C 1
ATOM 842 O O . ASN A 1 108 ? 11.549 -17.509 -8.411 1.00 88.38 108 ASN A O 1
ATOM 846 N N . GLU A 1 109 ? 9.516 -18.345 -8.881 1.00 90.88 109 GLU A N 1
ATOM 847 C CA . GLU A 1 109 ? 9.927 -19.730 -9.122 1.00 90.88 109 GLU A CA 1
ATOM 848 C C . GLU A 1 109 ? 9.133 -20.307 -10.303 1.00 90.88 109 GLU A C 1
ATOM 850 O O . GLU A 1 109 ? 7.947 -19.977 -10.432 1.00 90.88 109 GLU A O 1
ATOM 855 N N . PRO A 1 110 ? 9.712 -21.233 -11.095 1.00 92.81 110 PRO A N 1
ATOM 856 C CA . PRO A 1 110 ? 9.023 -21.862 -12.227 1.00 92.81 110 PRO A CA 1
ATOM 857 C C . PRO A 1 110 ? 7.705 -22.549 -11.851 1.00 92.81 110 PRO A C 1
ATOM 859 O O . PRO A 1 110 ? 6.779 -22.606 -12.651 1.00 92.81 110 PRO A O 1
ATOM 862 N N . ALA A 1 111 ? 7.584 -23.041 -10.613 1.00 93.62 111 ALA A N 1
ATOM 863 C CA . ALA A 1 111 ? 6.361 -23.675 -10.117 1.00 93.62 111 ALA A CA 1
ATOM 864 C C . ALA A 1 111 ? 5.159 -22.714 -10.017 1.00 93.62 111 ALA A C 1
ATOM 866 O O . ALA A 1 111 ? 4.026 -23.174 -9.900 1.00 93.62 111 ALA A O 1
ATOM 867 N N . PHE A 1 112 ? 5.391 -21.397 -10.031 1.00 90.56 112 PHE A N 1
ATOM 868 C CA . PHE A 1 112 ? 4.325 -20.393 -10.022 1.00 90.56 112 PHE A CA 1
ATOM 869 C C . PHE A 1 112 ? 3.939 -19.933 -11.436 1.00 90.56 112 PHE A C 1
ATOM 871 O O . PHE A 1 112 ? 2.944 -19.227 -11.595 1.00 90.56 112 PHE A O 1
ATOM 878 N N . GLU A 1 113 ? 4.704 -20.309 -12.460 1.00 93.31 113 GLU A N 1
ATOM 879 C CA . GLU A 1 113 ? 4.447 -19.938 -13.851 1.00 93.31 113 GLU A CA 1
ATOM 880 C C . GLU A 1 113 ? 3.306 -20.771 -14.444 1.00 93.31 113 GLU A C 1
ATOM 882 O O . GLU A 1 113 ? 3.146 -21.957 -14.151 1.00 93.31 113 GLU A O 1
ATOM 887 N N . SER A 1 114 ? 2.488 -20.155 -15.296 1.00 92.31 114 SER A N 1
ATOM 888 C CA . SER A 1 114 ? 1.362 -20.837 -15.937 1.00 92.31 114 SER A CA 1
ATOM 889 C C . SER A 1 114 ? 1.075 -20.267 -17.320 1.00 92.31 114 SER A C 1
ATOM 891 O O . SER A 1 114 ? 1.467 -19.147 -17.632 1.00 92.31 114 SER A O 1
ATOM 893 N N . TYR A 1 115 ? 0.413 -21.050 -18.178 1.00 90.44 115 TYR A N 1
ATOM 894 C CA . TYR A 1 115 ? -0.019 -20.621 -19.519 1.00 90.44 115 TYR A CA 1
ATOM 895 C C . TYR A 1 115 ? 1.104 -20.050 -20.414 1.00 90.44 115 TYR A C 1
ATOM 897 O O . TYR A 1 115 ? 0.851 -19.218 -21.282 1.00 90.44 115 TYR A O 1
ATOM 905 N N . GLY A 1 116 ? 2.350 -20.492 -20.206 1.00 89.12 116 GLY A N 1
ATOM 906 C CA . GLY A 1 116 ? 3.524 -20.002 -20.939 1.00 89.12 116 GLY A CA 1
ATOM 907 C C . GLY A 1 116 ? 3.985 -18.591 -20.547 1.00 89.12 116 GLY A C 1
ATOM 908 O O . GLY A 1 116 ? 4.830 -18.029 -21.239 1.00 89.12 116 GLY A O 1
ATOM 909 N N . LEU A 1 117 ? 3.439 -18.021 -19.468 1.00 90.94 117 LEU A N 1
ATOM 910 C CA . LEU A 1 117 ? 3.821 -16.720 -18.919 1.00 90.94 117 LEU A CA 1
ATOM 911 C C . LEU A 1 117 ? 4.938 -16.897 -17.890 1.00 90.94 117 LEU A C 1
ATOM 913 O O . LEU A 1 117 ? 4.815 -17.743 -17.003 1.00 90.94 117 LEU A O 1
ATOM 917 N N . ARG A 1 118 ? 6.000 -16.091 -17.996 1.00 91.44 118 ARG A N 1
ATOM 918 C CA . ARG A 1 118 ? 7.164 -16.180 -17.108 1.00 91.44 118 ARG A CA 1
ATOM 919 C C . ARG A 1 118 ? 7.123 -15.137 -16.012 1.00 91.44 118 ARG A C 1
ATOM 921 O O . ARG A 1 118 ? 6.725 -13.994 -16.245 1.00 91.44 118 ARG A O 1
ATOM 928 N N . GLY A 1 119 ? 7.529 -15.554 -14.818 1.00 93.12 119 GLY A N 1
ATOM 929 C CA . GLY A 1 119 ? 7.534 -14.721 -13.626 1.00 93.12 119 GLY A CA 1
ATOM 930 C C . GLY A 1 119 ? 6.306 -13.809 -13.531 1.00 93.12 119 GLY A C 1
ATOM 931 O O . GLY A 1 119 ? 5.158 -14.264 -13.597 1.00 93.12 119 GLY A O 1
ATOM 932 N N . ASN A 1 120 ? 6.518 -12.505 -13.362 1.00 92.44 120 ASN A N 1
ATOM 933 C CA . ASN A 1 120 ? 5.418 -11.574 -13.088 1.00 92.44 120 ASN A CA 1
ATOM 934 C C . ASN A 1 120 ? 4.504 -11.286 -14.279 1.00 92.44 120 ASN A C 1
ATOM 936 O O . ASN A 1 120 ? 3.412 -10.743 -14.068 1.00 92.44 120 ASN A O 1
ATOM 940 N N . GLU A 1 121 ? 4.861 -11.719 -15.491 1.00 92.88 121 GLU A N 1
ATOM 941 C CA . GLU A 1 121 ? 3.921 -11.707 -16.612 1.00 92.88 121 GLU A CA 1
ATOM 942 C C . GLU A 1 121 ? 2.637 -12.473 -16.279 1.00 92.88 121 GLU A C 1
ATOM 944 O O . GLU A 1 121 ? 1.563 -12.109 -16.764 1.00 92.88 121 GLU A O 1
ATOM 949 N N . ASN A 1 122 ? 2.736 -13.490 -15.414 1.00 93.56 122 ASN A N 1
ATOM 950 C CA . ASN A 1 122 ? 1.619 -14.330 -14.996 1.00 93.56 122 ASN A CA 1
ATOM 951 C C . ASN A 1 122 ? 0.538 -13.558 -14.216 1.00 93.56 122 ASN A C 1
ATOM 953 O O . ASN A 1 122 ? -0.620 -13.961 -14.185 1.00 93.56 122 ASN A O 1
ATOM 957 N N . SER A 1 123 ? 0.884 -12.410 -13.622 1.00 93.31 123 SER A N 1
ATOM 958 C CA . SER A 1 123 ? -0.091 -11.535 -12.957 1.00 93.31 123 SER A CA 1
ATOM 959 C C . SER A 1 123 ? -0.991 -10.767 -13.933 1.00 93.31 123 SER A C 1
ATOM 961 O O . SER A 1 123 ? -2.056 -10.275 -13.547 1.00 93.31 123 SER A O 1
ATOM 963 N N . ALA A 1 124 ? -0.546 -10.618 -15.186 1.00 93.56 124 ALA A N 1
ATOM 964 C CA . ALA A 1 124 ? -1.130 -9.718 -16.174 1.00 93.56 124 ALA A CA 1
ATOM 965 C C . ALA A 1 124 ? -1.317 -8.271 -15.667 1.00 93.56 124 ALA A C 1
ATOM 967 O O . ALA A 1 124 ? -2.202 -7.565 -16.142 1.00 93.56 124 ALA A O 1
ATOM 968 N N . ILE A 1 125 ? -0.509 -7.802 -14.710 1.00 95.50 125 ILE A N 1
ATOM 969 C CA . ILE A 1 125 ? -0.583 -6.434 -14.181 1.00 95.50 125 ILE A CA 1
ATOM 970 C C . ILE A 1 125 ? 0.422 -5.550 -14.922 1.00 95.50 125 ILE A C 1
ATOM 972 O O . ILE A 1 125 ? 1.599 -5.883 -15.035 1.00 95.50 125 ILE A O 1
ATOM 976 N N . CYS A 1 126 ? -0.029 -4.402 -15.433 1.00 93.94 126 CYS A N 1
ATOM 977 C CA . CYS A 1 126 ? 0.867 -3.466 -16.105 1.00 93.94 126 CYS A CA 1
ATOM 978 C C . CYS A 1 126 ? 1.759 -2.707 -15.112 1.00 93.94 126 CYS A C 1
ATOM 980 O O . CYS A 1 126 ? 1.377 -2.474 -13.960 1.00 93.94 126 CYS A O 1
ATOM 982 N N . ALA A 1 127 ? 2.919 -2.243 -15.582 1.00 91.75 127 ALA A N 1
ATOM 983 C CA . ALA A 1 127 ? 3.904 -1.537 -14.760 1.00 91.75 127 ALA A CA 1
ATOM 984 C C . ALA A 1 127 ? 3.327 -0.319 -14.007 1.00 91.75 127 ALA A C 1
ATOM 986 O O . ALA A 1 127 ? 3.714 -0.056 -12.869 1.00 91.75 127 ALA A O 1
ATOM 987 N N . ASN A 1 128 ? 2.369 0.401 -14.605 1.00 92.75 128 ASN A N 1
ATOM 988 C CA . ASN A 1 128 ? 1.714 1.534 -13.950 1.00 92.75 128 ASN A CA 1
ATOM 989 C C . ASN A 1 128 ? 0.856 1.088 -12.762 1.00 92.75 128 ASN A C 1
ATOM 991 O O . ASN A 1 128 ? 1.070 1.567 -11.656 1.00 92.75 128 ASN A O 1
ATOM 995 N N . CYS A 1 129 ? -0.056 0.130 -12.957 1.00 96.12 129 CYS A N 1
ATOM 996 C CA . CYS A 1 129 ? -0.878 -0.399 -11.867 1.00 96.12 129 CYS A CA 1
ATOM 997 C C . CYS A 1 129 ? -0.018 -1.021 -10.762 1.00 96.12 129 CYS A C 1
ATOM 999 O O . CYS A 1 129 ? -0.286 -0.779 -9.585 1.00 96.12 129 CYS A O 1
ATOM 1001 N N . ALA A 1 130 ? 1.034 -1.756 -11.143 1.00 96.00 130 ALA A N 1
ATOM 1002 C CA . ALA A 1 130 ? 2.017 -2.303 -10.216 1.00 96.00 130 ALA A CA 1
ATOM 1003 C C . ALA A 1 130 ? 2.626 -1.215 -9.328 1.00 96.00 130 ALA A C 1
ATOM 1005 O O . ALA A 1 130 ? 2.564 -1.288 -8.100 1.00 96.00 130 ALA A O 1
ATOM 1006 N N . LYS A 1 131 ? 3.144 -0.155 -9.952 1.00 95.25 131 LYS A N 1
ATOM 1007 C CA . LYS A 1 131 ? 3.726 0.975 -9.235 1.00 95.25 131 LYS A CA 1
ATOM 1008 C C . LYS A 1 131 ? 2.696 1.689 -8.359 1.00 95.25 131 LYS A C 1
ATOM 1010 O O . LYS A 1 131 ? 3.000 1.998 -7.211 1.00 95.25 131 LYS A O 1
ATOM 1015 N N . THR A 1 132 ? 1.483 1.919 -8.864 1.00 96.25 132 THR A N 1
ATOM 1016 C CA . THR A 1 132 ? 0.415 2.614 -8.134 1.00 96.25 132 THR A CA 1
ATOM 1017 C C . THR A 1 132 ? 0.046 1.894 -6.844 1.00 96.25 132 THR A C 1
ATOM 1019 O O . THR A 1 132 ? 0.012 2.541 -5.798 1.00 96.25 132 THR A O 1
ATOM 1022 N N . TYR A 1 133 ? -0.197 0.579 -6.872 1.00 96.44 133 TYR A N 1
ATOM 1023 C CA . TYR A 1 133 ? -0.560 -0.117 -5.636 1.00 96.44 133 TYR A CA 1
ATOM 1024 C C . TYR A 1 133 ? 0.633 -0.219 -4.675 1.00 96.44 133 TYR A C 1
ATOM 1026 O O . TYR A 1 133 ? 0.435 -0.137 -3.465 1.00 96.44 133 TYR A O 1
ATOM 1034 N N . VAL A 1 134 ? 1.870 -0.363 -5.177 1.00 97.31 134 VAL A N 1
ATOM 1035 C CA . VAL A 1 134 ? 3.067 -0.428 -4.320 1.00 97.31 134 VAL A CA 1
ATOM 1036 C C . VAL A 1 134 ? 3.279 0.886 -3.581 1.00 97.31 134 VAL A C 1
ATOM 1038 O O . VAL A 1 134 ? 3.479 0.880 -2.366 1.00 97.31 134 VAL A O 1
ATOM 1041 N N . GLU A 1 135 ? 3.233 2.013 -4.288 1.00 97.25 135 GLU A N 1
ATOM 1042 C CA . GLU A 1 135 ? 3.383 3.335 -3.671 1.00 97.25 135 GLU A CA 1
ATOM 1043 C C . GLU A 1 135 ? 2.189 3.665 -2.769 1.00 97.25 135 GLU A C 1
ATOM 1045 O O . GLU A 1 135 ? 2.379 4.154 -1.656 1.00 97.25 135 GLU A O 1
ATOM 1050 N N . GLY A 1 136 ? 0.969 3.323 -3.199 1.00 96.69 136 GLY A N 1
ATOM 1051 C CA . GLY A 1 136 ? -0.248 3.505 -2.412 1.00 96.69 136 GLY A CA 1
ATOM 1052 C C . GLY A 1 136 ? -0.192 2.763 -1.078 1.00 96.69 136 GLY A C 1
ATOM 1053 O O . GLY A 1 136 ? -0.337 3.379 -0.025 1.00 96.69 136 GLY A O 1
ATOM 1054 N N . LEU A 1 137 ? 0.108 1.461 -1.090 1.00 97.38 137 LEU A N 1
ATOM 1055 C CA . LEU A 1 137 ? 0.237 0.667 0.136 1.00 97.38 137 LEU A CA 1
ATOM 1056 C C . LEU A 1 137 ? 1.385 1.157 1.025 1.00 97.38 137 LEU A C 1
ATOM 1058 O O . LEU A 1 137 ? 1.211 1.268 2.238 1.00 97.38 137 LEU A O 1
ATOM 1062 N N . ASN A 1 138 ? 2.547 1.488 0.449 1.00 97.44 138 ASN A N 1
ATOM 1063 C CA . ASN A 1 138 ? 3.671 2.027 1.220 1.00 97.44 138 ASN A CA 1
ATOM 1064 C C . ASN A 1 138 ? 3.326 3.365 1.887 1.00 97.44 138 ASN A C 1
ATOM 1066 O O . ASN A 1 138 ? 3.738 3.592 3.030 1.00 97.44 138 ASN A O 1
ATOM 1070 N N . SER A 1 139 ? 2.570 4.225 1.196 1.00 96.50 139 SER A N 1
ATOM 1071 C CA . SER A 1 139 ? 2.044 5.469 1.750 1.00 96.50 139 SER A CA 1
ATOM 1072 C C . SER A 1 139 ? 1.093 5.175 2.906 1.00 96.50 139 SER A C 1
ATOM 1074 O O . SER A 1 139 ? 1.374 5.593 4.023 1.00 96.50 139 SER A O 1
ATOM 1076 N N . LEU A 1 140 ? 0.050 4.365 2.703 1.00 96.88 140 LEU A N 1
ATOM 1077 C CA . LEU A 1 140 ? -0.924 4.036 3.752 1.00 96.88 140 LEU A CA 1
ATOM 1078 C C . LEU A 1 140 ? -0.271 3.406 5.000 1.00 96.88 140 LEU A C 1
ATOM 1080 O O . LEU A 1 140 ? -0.633 3.739 6.126 1.00 96.88 140 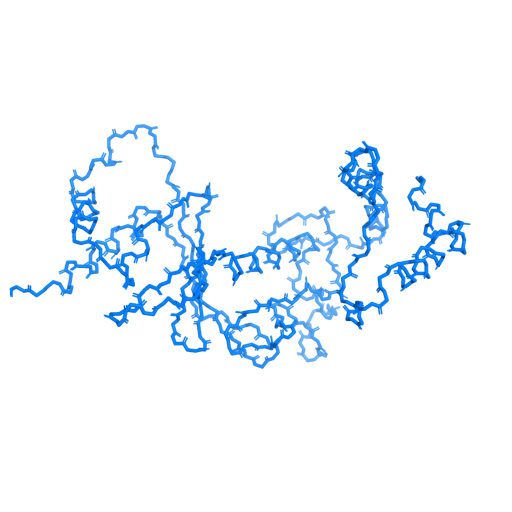LEU A O 1
ATOM 1084 N N . LEU A 1 141 ? 0.742 2.549 4.819 1.00 96.31 141 LEU A N 1
ATOM 1085 C CA . LEU A 1 141 ? 1.478 1.897 5.914 1.00 96.31 141 LEU A CA 1
ATOM 1086 C C . LEU A 1 141 ? 2.467 2.814 6.647 1.00 96.31 141 LEU A C 1
ATOM 1088 O O . LEU A 1 141 ? 2.960 2.436 7.716 1.00 96.31 141 LEU A O 1
ATOM 1092 N N . SER A 1 142 ? 2.799 3.972 6.071 1.00 94.75 142 SER A N 1
ATOM 1093 C CA . SER A 1 142 ? 3.819 4.894 6.585 1.00 94.75 142 SER A CA 1
ATOM 1094 C C . SER A 1 142 ? 3.289 6.259 7.002 1.00 94.75 142 SER A C 1
ATOM 1096 O O . SER A 1 142 ? 3.970 6.918 7.786 1.00 94.75 142 SER A O 1
ATOM 1098 N N . SER A 1 143 ? 2.139 6.687 6.481 1.00 93.50 143 SER A N 1
ATOM 1099 C CA . SER A 1 143 ? 1.549 7.995 6.759 1.00 93.50 143 SER A CA 1
ATOM 1100 C C . SER A 1 143 ? 1.174 8.120 8.231 1.00 93.50 143 SER A C 1
ATOM 1102 O O . SER A 1 143 ? 0.565 7.224 8.824 1.00 93.50 143 SER A O 1
ATOM 1104 N N . GLY A 1 144 ? 1.573 9.234 8.829 1.00 91.69 144 GLY A N 1
ATOM 1105 C CA . GLY A 1 144 ? 1.423 9.483 10.250 1.00 91.69 144 GLY A CA 1
ATOM 1106 C C . GLY A 1 144 ? 2.248 10.676 10.700 1.00 91.69 144 GLY A C 1
ATOM 1107 O O . GLY A 1 144 ? 2.976 11.274 9.908 1.00 91.69 144 GLY A O 1
ATOM 1108 N N . ASN A 1 145 ? 2.138 11.002 11.981 1.00 91.88 145 ASN A N 1
ATOM 1109 C CA . ASN A 1 145 ? 2.831 12.128 12.593 1.00 91.88 145 ASN A CA 1
ATOM 1110 C C . ASN A 1 145 ? 3.455 11.703 13.926 1.00 91.88 145 ASN A C 1
ATOM 1112 O O . ASN A 1 145 ? 2.920 10.836 14.622 1.00 91.88 145 ASN A O 1
ATOM 1116 N N . GLU A 1 146 ? 4.571 12.329 14.303 1.00 91.94 146 GLU A N 1
ATOM 1117 C CA . GLU A 1 146 ? 5.072 12.223 15.674 1.00 91.94 146 GLU A CA 1
ATOM 1118 C C . GLU A 1 146 ? 4.129 12.973 16.621 1.00 91.94 146 GLU A C 1
ATOM 1120 O O . GLU A 1 146 ? 3.788 14.133 16.395 1.00 91.94 146 GLU A O 1
ATOM 1125 N N . VAL A 1 147 ? 3.719 12.306 17.693 1.00 88.38 147 VAL A N 1
ATOM 1126 C CA . VAL A 1 147 ? 2.866 12.851 18.746 1.00 88.38 147 VAL A CA 1
ATOM 1127 C C . VAL A 1 147 ? 3.613 12.736 20.070 1.00 88.38 147 VAL A C 1
ATOM 1129 O O . VAL A 1 147 ? 4.356 11.783 20.311 1.00 88.38 147 VAL A O 1
ATOM 1132 N N . ILE A 1 148 ? 3.455 13.739 20.930 1.00 87.88 148 ILE A N 1
ATOM 1133 C CA . ILE A 1 148 ? 4.010 13.716 22.282 1.00 87.88 148 ILE A CA 1
ATOM 1134 C C . ILE A 1 148 ? 2.906 13.260 23.227 1.00 87.88 148 ILE A C 1
ATOM 1136 O O . ILE A 1 148 ? 1.943 13.982 23.475 1.00 87.88 148 ILE A O 1
ATOM 1140 N N . GLU A 1 149 ? 3.064 12.064 23.776 1.00 82.31 149 GLU A N 1
ATOM 1141 C CA . GLU A 1 149 ? 2.175 11.536 24.800 1.00 82.31 149 GLU A CA 1
ATOM 1142 C C . GLU A 1 149 ? 2.756 11.822 26.184 1.00 82.31 149 GLU A C 1
ATOM 1144 O O . GLU A 1 149 ? 3.894 11.457 26.503 1.00 82.31 149 GLU A O 1
ATOM 1149 N N . ARG A 1 150 ? 1.959 12.474 27.034 1.00 80.50 150 ARG A N 1
ATOM 1150 C CA . ARG A 1 150 ? 2.283 12.667 28.449 1.00 80.50 150 ARG A CA 1
ATOM 1151 C C . ARG A 1 150 ? 1.735 11.499 29.252 1.00 80.50 150 ARG A C 1
ATOM 1153 O O . ARG A 1 150 ? 0.529 11.305 29.359 1.00 80.50 150 ARG A O 1
ATOM 1160 N N . SER A 1 151 ? 2.634 10.723 29.846 1.00 77.06 151 SER A N 1
ATOM 1161 C CA . SER A 1 151 ? 2.244 9.682 30.796 1.00 77.06 151 SER A CA 1
ATOM 1162 C C . SER A 1 151 ? 1.567 10.287 32.033 1.00 77.06 151 SER A C 1
ATOM 1164 O O . SER A 1 151 ? 1.829 11.434 32.398 1.00 77.06 151 SER A O 1
ATOM 1166 N N . LYS A 1 152 ? 0.792 9.475 32.769 1.00 76.00 152 LYS A N 1
ATOM 1167 C CA . LYS A 1 152 ? 0.205 9.858 34.073 1.00 76.00 152 LYS A CA 1
ATOM 1168 C C . LYS A 1 152 ? 1.239 10.366 35.094 1.00 76.00 152 LYS A C 1
ATOM 1170 O O . LYS A 1 152 ? 0.875 11.037 36.048 1.00 76.00 152 LYS A O 1
ATOM 1175 N N . LYS A 1 153 ? 2.526 10.050 34.899 1.00 81.81 153 LYS A N 1
ATOM 1176 C CA . LYS A 1 153 ? 3.655 10.492 35.736 1.00 81.81 153 LYS A CA 1
ATOM 1177 C C . LYS A 1 153 ? 4.367 11.741 35.188 1.00 81.81 153 LYS A C 1
ATOM 1179 O O . LYS A 1 153 ? 5.490 12.017 35.592 1.00 81.81 153 LYS A O 1
ATOM 1184 N N . GLY A 1 154 ? 3.779 12.445 34.219 1.00 82.56 154 GLY A N 1
ATOM 1185 C CA . GLY A 1 154 ? 4.332 13.670 33.630 1.00 82.56 154 GLY A CA 1
ATOM 1186 C C . GLY A 1 154 ? 5.512 13.468 32.673 1.00 82.56 154 GLY A C 1
ATOM 1187 O O . GLY A 1 154 ? 6.002 14.440 32.109 1.00 82.56 154 GLY A O 1
ATOM 1188 N N . LYS A 1 155 ? 5.973 12.229 32.445 1.00 86.06 155 LYS A N 1
ATOM 1189 C CA . LYS A 1 155 ? 7.010 11.951 31.439 1.00 86.06 155 LYS A CA 1
ATOM 1190 C C . LYS A 1 155 ? 6.430 12.061 30.036 1.00 86.06 155 LYS A C 1
ATOM 1192 O O . LYS A 1 155 ? 5.426 11.404 29.751 1.00 86.06 155 LYS A O 1
ATOM 1197 N N . GLU A 1 156 ? 7.096 12.835 29.192 1.00 90.88 156 GLU A N 1
ATOM 1198 C CA . GLU A 1 156 ? 6.818 12.941 27.763 1.00 90.88 156 GLU A CA 1
ATOM 1199 C C . GLU A 1 156 ? 7.485 11.789 27.009 1.00 90.88 156 GLU A C 1
ATOM 1201 O O . GLU A 1 156 ? 8.661 11.485 27.216 1.00 90.88 156 GLU A O 1
ATOM 1206 N N . LYS A 1 157 ? 6.724 11.137 26.133 1.00 87.31 157 LYS A N 1
ATOM 1207 C CA . LYS A 1 157 ? 7.216 10.113 25.215 1.00 87.31 157 LYS A CA 1
ATOM 1208 C C . LYS A 1 157 ? 6.794 10.495 23.804 1.00 87.31 157 LYS A C 1
ATOM 1210 O O . LYS A 1 157 ? 5.621 10.759 23.564 1.00 87.31 157 LYS A O 1
ATOM 1215 N N . LYS A 1 158 ? 7.745 10.493 22.872 1.00 89.75 158 LYS A N 1
ATOM 1216 C CA . LYS A 1 158 ? 7.435 10.606 21.446 1.00 89.75 158 LYS A CA 1
ATOM 1217 C C . LYS A 1 158 ? 6.910 9.263 20.944 1.00 89.75 158 LYS A C 1
ATOM 1219 O O . LYS A 1 158 ? 7.583 8.241 21.098 1.00 89.75 158 LYS A O 1
ATOM 1224 N N . THR A 1 159 ? 5.717 9.266 20.372 1.00 88.38 159 THR A N 1
ATOM 1225 C CA . THR A 1 159 ? 5.092 8.124 19.700 1.00 88.38 159 THR A CA 1
ATOM 1226 C C . THR A 1 159 ? 4.773 8.516 18.262 1.00 88.38 159 THR A C 1
ATOM 1228 O O . THR A 1 159 ? 4.644 9.693 17.939 1.00 88.38 159 THR A O 1
ATOM 1231 N N . PHE A 1 160 ? 4.704 7.540 17.361 1.00 89.50 160 PHE A N 1
ATOM 1232 C CA . PHE A 1 160 ? 4.293 7.788 15.983 1.00 89.50 160 PHE A CA 1
ATOM 1233 C C . PHE A 1 160 ? 2.848 7.334 15.817 1.00 89.50 160 PHE A C 1
ATOM 1235 O O . PHE A 1 160 ? 2.552 6.152 16.006 1.00 89.50 160 PHE A O 1
ATOM 1242 N N . ARG A 1 161 ? 1.955 8.264 15.473 1.00 89.44 161 ARG A N 1
ATOM 1243 C CA . ARG A 1 161 ? 0.537 7.982 15.245 1.00 89.44 161 ARG A CA 1
ATOM 1244 C C . ARG A 1 161 ? 0.269 7.890 13.752 1.00 89.44 161 ARG A C 1
ATOM 1246 O O . ARG A 1 161 ? 0.442 8.872 13.032 1.00 89.44 161 ARG A O 1
ATOM 1253 N N . TYR A 1 162 ? -0.151 6.716 13.297 1.00 92.75 162 TYR A N 1
ATOM 1254 C CA . TYR A 1 162 ? -0.523 6.496 11.903 1.00 92.75 162 TYR A CA 1
ATOM 1255 C C . TYR A 1 162 ? -1.877 7.135 11.577 1.00 92.75 162 TYR A C 1
ATOM 1257 O O . TYR A 1 162 ? -2.782 7.113 12.407 1.00 92.75 162 TYR A O 1
ATOM 1265 N N . THR A 1 163 ? -2.024 7.673 10.363 1.00 92.50 163 THR A N 1
ATOM 1266 C CA . THR A 1 163 ? -3.276 8.309 9.897 1.00 92.50 163 THR A CA 1
ATOM 1267 C C . THR A 1 163 ? -4.171 7.369 9.099 1.00 92.50 163 THR A C 1
ATOM 1269 O O . THR A 1 163 ? -5.381 7.546 9.081 1.00 92.50 163 THR A O 1
ATOM 1272 N N . ASN A 1 164 ? -3.586 6.371 8.433 1.00 95.88 164 ASN A N 1
ATOM 1273 C CA . ASN A 1 164 ? -4.284 5.463 7.514 1.00 95.88 164 ASN A CA 1
ATOM 1274 C C . ASN A 1 164 ? -4.060 3.994 7.869 1.00 95.88 164 ASN A C 1
ATOM 1276 O O . ASN A 1 164 ? -4.214 3.113 7.024 1.00 95.88 164 ASN A O 1
ATOM 1280 N N . ARG A 1 165 ? -3.641 3.735 9.111 1.00 94.62 165 ARG A N 1
ATOM 1281 C CA . ARG A 1 165 ? -3.301 2.406 9.602 1.00 94.62 165 ARG A CA 1
ATOM 1282 C C . ARG A 1 165 ? -3.714 2.236 11.059 1.00 94.62 165 ARG A C 1
ATOM 1284 O O . ARG A 1 165 ? -3.476 3.122 11.875 1.00 94.62 165 ARG A O 1
ATOM 1291 N N . LYS A 1 166 ? -4.246 1.060 11.382 1.00 93.69 166 LYS A N 1
ATOM 1292 C CA . LYS A 1 166 ? -4.493 0.571 12.745 1.00 93.69 166 LYS A CA 1
ATOM 1293 C C . LYS A 1 166 ? -3.782 -0.767 12.929 1.00 93.69 166 LYS A C 1
ATOM 1295 O O . LYS A 1 166 ? -3.799 -1.597 12.022 1.00 93.69 166 LYS A O 1
ATOM 1300 N N . ASN A 1 167 ? -3.106 -0.955 14.061 1.00 93.06 167 ASN A N 1
ATOM 1301 C CA . ASN A 1 167 ? -2.391 -2.199 14.358 1.00 93.06 167 ASN A CA 1
ATOM 1302 C C . ASN A 1 167 ? -3.257 -3.095 15.238 1.00 93.06 167 ASN A C 1
ATOM 1304 O O . ASN A 1 167 ? -3.734 -2.658 16.282 1.00 93.06 167 ASN A O 1
ATOM 1308 N N . PHE A 1 168 ? -3.391 -4.356 14.847 1.00 90.88 168 PHE A N 1
ATOM 1309 C CA . PHE A 1 168 ? -4.050 -5.388 15.634 1.00 90.88 168 PHE A CA 1
ATOM 1310 C C . PHE A 1 168 ? -2.974 -6.353 16.124 1.00 90.88 168 PHE A C 1
ATOM 1312 O O . PHE A 1 168 ? -2.520 -7.220 15.387 1.00 90.88 168 PHE A O 1
ATOM 1319 N N . GLY A 1 169 ? -2.501 -6.141 17.353 1.00 90.50 169 GLY A N 1
ATOM 1320 C CA . GLY A 1 169 ? -1.346 -6.870 17.876 1.00 90.50 169 GLY A CA 1
ATOM 1321 C C . GLY A 1 169 ? -0.032 -6.502 17.174 1.00 90.50 169 GLY A C 1
ATOM 1322 O O . GLY A 1 169 ? 0.145 -5.383 16.684 1.00 90.50 169 GLY A O 1
ATOM 1323 N N . SER A 1 170 ? 0.923 -7.433 17.183 1.00 91.62 170 SER A N 1
ATOM 1324 C CA . SER A 1 170 ? 2.265 -7.248 16.607 1.00 91.62 170 SER A CA 1
ATOM 1325 C C . SER A 1 170 ? 2.406 -7.750 15.170 1.00 91.62 170 SER A C 1
ATOM 1327 O O . SER A 1 170 ? 3.399 -7.429 14.519 1.00 91.62 170 SER A O 1
ATOM 1329 N N . ASP A 1 171 ? 1.454 -8.546 14.691 1.00 94.62 171 ASP A N 1
ATOM 1330 C CA . ASP A 1 171 ? 1.549 -9.323 13.451 1.00 94.62 171 ASP A CA 1
ATOM 1331 C C . ASP A 1 171 ? 0.610 -8.834 12.342 1.00 94.62 171 ASP A C 1
ATOM 1333 O O . ASP A 1 171 ? 0.764 -9.236 11.190 1.00 94.62 171 ASP A O 1
ATOM 1337 N N . THR A 1 172 ? -0.317 -7.924 12.659 1.00 96.06 172 THR A N 1
ATOM 1338 C CA . THR A 1 172 ? -1.377 -7.520 11.736 1.00 96.06 172 THR A CA 1
ATOM 1339 C C . THR A 1 172 ? -1.596 -6.008 11.742 1.00 96.06 172 THR A C 1
ATOM 1341 O O . THR A 1 172 ? -1.603 -5.349 12.784 1.00 96.06 172 THR A O 1
ATOM 1344 N N . ALA A 1 173 ? -1.797 -5.431 10.556 1.00 96.81 173 ALA A N 1
ATOM 1345 C CA . ALA A 1 173 ? -2.215 -4.041 10.395 1.00 96.81 173 ALA A CA 1
ATOM 1346 C C . ALA A 1 173 ? -3.344 -3.924 9.377 1.00 96.81 173 ALA A C 1
ATOM 1348 O O . ALA A 1 173 ? -3.257 -4.475 8.285 1.00 96.81 173 ALA A O 1
ATOM 1349 N N . MET A 1 174 ? -4.361 -3.133 9.702 1.00 96.94 174 MET A N 1
ATOM 1350 C CA . MET A 1 174 ? -5.368 -2.688 8.747 1.00 96.94 174 MET A CA 1
ATOM 1351 C C . MET A 1 174 ? -4.981 -1.322 8.212 1.00 96.94 174 MET A C 1
ATOM 1353 O O . MET A 1 174 ? -4.809 -0.383 8.989 1.00 96.94 174 MET A O 1
ATOM 1357 N N . VAL A 1 175 ? -4.875 -1.207 6.892 1.00 97.75 175 VAL A N 1
ATOM 1358 C CA . VAL A 1 175 ? -4.837 0.084 6.205 1.00 97.75 175 VAL A CA 1
ATOM 1359 C C . VAL A 1 175 ? -6.219 0.457 5.699 1.00 97.75 175 VAL A C 1
ATOM 1361 O O . VAL A 1 175 ? -7.016 -0.427 5.387 1.00 97.75 175 VAL A O 1
ATOM 1364 N N . PHE A 1 176 ? -6.508 1.751 5.605 1.00 97.06 176 PHE A N 1
ATOM 1365 C CA . PHE A 1 176 ? -7.817 2.233 5.170 1.00 97.06 176 PHE A CA 1
ATOM 1366 C C . PHE A 1 176 ? -7.738 3.576 4.436 1.00 97.06 176 PHE A C 1
ATOM 1368 O O . PHE A 1 176 ? -6.841 4.393 4.670 1.00 97.06 176 PHE A O 1
ATOM 1375 N N . TRP A 1 177 ? -8.689 3.797 3.531 1.00 96.75 177 TRP A N 1
ATOM 1376 C CA . TRP A 1 177 ? -8.835 5.032 2.762 1.00 96.75 177 TRP A CA 1
ATOM 1377 C C . TRP A 1 177 ? -10.268 5.188 2.252 1.00 96.75 177 TRP A C 1
ATOM 1379 O O . TRP A 1 177 ? -11.076 4.258 2.290 1.00 96.75 177 TRP A O 1
ATOM 1389 N N . THR A 1 178 ? -10.572 6.373 1.737 1.00 95.44 178 THR A N 1
ATOM 1390 C CA . THR A 1 178 ? -11.833 6.663 1.053 1.00 95.44 178 THR A CA 1
ATOM 1391 C C . THR A 1 178 ? -11.594 6.950 -0.427 1.00 95.44 178 THR A C 1
ATOM 1393 O O . THR A 1 178 ? -10.484 7.320 -0.822 1.00 95.44 178 THR A O 1
ATOM 1396 N N . ARG A 1 179 ? -12.610 6.785 -1.287 1.00 92.50 179 ARG A N 1
ATOM 1397 C CA . ARG A 1 179 ? -12.446 7.028 -2.735 1.00 92.50 179 ARG A CA 1
ATOM 1398 C C . ARG A 1 179 ? -12.114 8.491 -3.028 1.00 92.50 179 ARG A C 1
ATOM 1400 O O . ARG A 1 179 ? -11.368 8.745 -3.971 1.00 92.50 179 ARG A O 1
ATOM 1407 N N . LYS A 1 180 ? -12.642 9.442 -2.252 1.00 90.81 180 LYS A N 1
ATOM 1408 C CA . LYS A 1 180 ? -12.366 10.877 -2.434 1.00 90.81 180 LYS A CA 1
ATOM 1409 C C . LYS A 1 180 ? -11.292 11.430 -1.49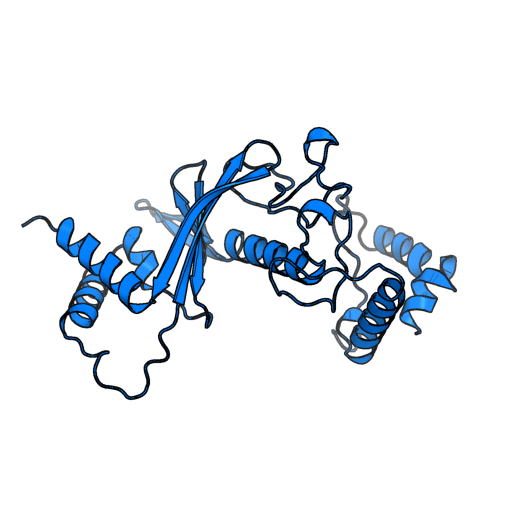5 1.00 90.81 180 LYS A C 1
ATOM 1411 O O . LYS A 1 180 ? -11.085 12.641 -1.484 1.00 90.81 180 LYS A O 1
ATOM 1416 N N . ASN A 1 181 ? -10.585 10.571 -0.756 1.00 90.56 181 ASN A N 1
ATOM 1417 C CA . ASN A 1 181 ? -9.553 10.971 0.205 1.00 90.56 181 ASN A CA 1
ATOM 1418 C C . ASN A 1 181 ? -10.079 11.903 1.323 1.00 90.56 181 ASN A C 1
ATOM 1420 O O . ASN A 1 181 ? -9.387 12.810 1.786 1.00 90.56 181 ASN A O 1
ATOM 1424 N N . GLU A 1 182 ? -11.328 11.682 1.737 1.00 89.25 182 GLU A N 1
ATOM 1425 C CA . GLU A 1 182 ? -11.946 12.275 2.922 1.00 89.25 182 GLU A CA 1
ATOM 1426 C C . GLU A 1 182 ? -11.281 11.771 4.216 1.00 89.25 182 GLU A C 1
ATOM 1428 O O . GLU A 1 182 ? -10.866 10.612 4.312 1.00 89.25 182 GLU A O 1
ATOM 1433 N N . GLN A 1 183 ? -11.193 12.656 5.213 1.00 88.81 183 GLN A N 1
ATOM 1434 C CA . GLN A 1 183 ? -10.692 12.336 6.553 1.00 88.81 183 GLN A CA 1
ATOM 1435 C C . GLN A 1 183 ? -11.736 11.546 7.348 1.00 88.81 183 GLN A C 1
ATOM 1437 O O . GLN A 1 183 ? -12.931 11.802 7.218 1.00 88.81 183 GLN A O 1
ATOM 1442 N N . LEU A 1 184 ? -11.272 10.632 8.204 1.00 89.75 184 LEU A N 1
ATOM 1443 C CA . LEU A 1 184 ? -12.124 9.714 8.971 1.00 89.75 184 LEU A CA 1
ATOM 1444 C C . LEU A 1 184 ? -11.863 9.809 10.484 1.00 89.75 184 LEU A C 1
ATOM 1446 O O . LEU A 1 184 ? -11.361 8.849 11.071 1.00 89.75 184 LEU A O 1
ATOM 1450 N N . PRO A 1 185 ? -12.158 10.942 11.146 1.00 88.75 185 PRO A N 1
ATOM 1451 C CA . PRO A 1 185 ? -11.956 11.076 12.593 1.00 88.75 185 PRO A CA 1
ATOM 1452 C C . PRO A 1 185 ? -12.751 10.045 13.418 1.00 88.75 185 PRO A C 1
ATOM 1454 O O . PRO A 1 185 ? -12.360 9.703 14.534 1.00 88.75 185 PRO A O 1
ATOM 1457 N N . GLU A 1 186 ? -13.848 9.507 12.879 1.00 89.31 186 GLU A N 1
ATOM 1458 C CA . GLU A 1 186 ? -14.668 8.482 13.526 1.00 89.31 186 GLU A CA 1
ATOM 1459 C C . GLU A 1 186 ? -13.919 7.160 13.766 1.00 89.31 186 GLU A C 1
ATOM 1461 O O . GLU A 1 186 ? -14.224 6.457 14.728 1.00 89.31 186 GLU A O 1
ATOM 1466 N N . ILE A 1 187 ? -12.905 6.827 12.957 1.00 91.25 187 ILE A N 1
ATOM 1467 C CA . ILE A 1 187 ? -12.142 5.580 13.129 1.00 91.25 187 ILE A CA 1
ATOM 1468 C C . ILE A 1 187 ? -11.235 5.622 14.364 1.00 91.25 187 ILE A C 1
ATOM 1470 O O . ILE A 1 187 ? -10.916 4.585 14.946 1.00 91.25 187 ILE A O 1
ATOM 1474 N N . ASP A 1 188 ? -10.827 6.820 14.790 1.00 89.75 188 ASP A N 1
ATOM 1475 C CA . ASP A 1 188 ? -10.003 7.004 15.984 1.00 89.75 188 ASP A CA 1
ATOM 1476 C C . ASP A 1 188 ? -10.782 6.734 17.273 1.00 89.75 188 ASP A C 1
ATOM 1478 O O . ASP A 1 188 ? -10.173 6.388 18.288 1.00 89.75 188 ASP A O 1
ATOM 1482 N N . GLN A 1 189 ? -12.117 6.798 17.222 1.00 90.44 189 GLN A N 1
ATOM 1483 C CA . GLN A 1 189 ? -12.969 6.539 18.381 1.00 90.44 189 GLN A CA 1
ATOM 1484 C C . GLN A 1 189 ? -12.851 5.092 18.868 1.00 90.44 189 GLN A C 1
ATOM 1486 O O . GLN A 1 189 ? -13.007 4.844 20.056 1.00 90.44 189 GLN A O 1
ATOM 1491 N N . ILE A 1 190 ? -12.515 4.145 17.985 1.00 87.81 190 ILE A N 1
ATOM 1492 C CA . ILE A 1 190 ? -12.341 2.727 18.343 1.00 87.81 190 ILE A CA 1
ATOM 1493 C C . ILE A 1 190 ? -11.194 2.541 19.355 1.00 87.81 190 ILE A C 1
ATOM 1495 O O . ILE A 1 190 ? -11.283 1.696 20.241 1.00 87.81 190 ILE A O 1
ATOM 1499 N N . GLU A 1 191 ? -10.122 3.334 19.246 1.00 84.88 191 GLU A N 1
ATOM 1500 C CA . GLU A 1 191 ? -8.953 3.247 20.137 1.00 84.88 191 GLU A CA 1
ATOM 1501 C C . GLU A 1 191 ? -9.013 4.256 21.292 1.00 84.88 191 GLU A C 1
ATOM 1503 O O . GLU A 1 191 ? -8.570 3.960 22.401 1.00 84.88 191 GLU A O 1
ATOM 1508 N N . ALA A 1 192 ? -9.531 5.459 21.032 1.00 86.81 192 ALA A N 1
ATOM 1509 C CA . ALA A 1 192 ? -9.559 6.565 21.983 1.00 86.81 192 ALA A CA 1
ATOM 1510 C C . ALA A 1 192 ? -10.928 7.269 21.947 1.00 86.81 192 ALA A C 1
ATOM 1512 O O . ALA A 1 192 ? -11.029 8.381 21.422 1.00 86.81 192 ALA A O 1
ATOM 1513 N N . PRO A 1 193 ? -11.987 6.634 22.482 1.00 90.19 193 PRO A N 1
ATOM 1514 C CA . PRO A 1 193 ? -13.340 7.163 22.389 1.00 90.19 193 PRO A CA 1
ATOM 1515 C C . PRO A 1 193 ? -13.498 8.457 23.187 1.00 90.19 193 PRO A C 1
ATOM 1517 O O . PRO A 1 193 ? -13.168 8.524 24.374 1.00 90.19 193 PRO A O 1
ATOM 1520 N N . ASN A 1 194 ? -14.083 9.471 22.552 1.00 92.94 194 ASN A N 1
ATOM 1521 C CA . ASN A 1 194 ? -14.595 10.660 23.217 1.00 92.94 194 ASN A CA 1
ATOM 1522 C C . ASN A 1 194 ? -16.129 10.549 23.332 1.00 92.94 194 ASN A C 1
ATOM 1524 O O . ASN A 1 194 ? -16.804 10.522 22.301 1.00 92.94 194 ASN A O 1
ATOM 1528 N N . PRO A 1 195 ? -16.713 10.538 24.549 1.00 92.12 195 PRO A N 1
ATOM 1529 C CA . PRO A 1 195 ? -18.154 10.350 24.728 1.00 92.12 195 PRO A CA 1
ATOM 1530 C C . PRO A 1 195 ? -19.027 11.325 23.928 1.00 92.12 195 PRO A C 1
ATOM 1532 O O . PRO A 1 195 ? -20.055 10.926 23.386 1.00 92.12 195 PRO A O 1
ATOM 1535 N N . ALA A 1 196 ? -18.612 12.590 23.808 1.00 91.56 196 ALA A N 1
ATOM 1536 C CA . ALA A 1 196 ? -19.363 13.596 23.064 1.00 91.56 196 ALA A CA 1
ATOM 1537 C C . ALA A 1 196 ? -19.290 13.371 21.545 1.00 91.56 196 ALA A C 1
ATOM 1539 O O . ALA A 1 196 ? -20.263 13.624 20.840 1.00 91.56 196 ALA A O 1
ATOM 1540 N N . GLU A 1 197 ? -18.152 12.902 21.027 1.00 90.06 197 GLU A N 1
ATOM 1541 C CA . GLU A 1 197 ? -17.996 12.565 19.604 1.00 90.06 197 GLU A CA 1
ATOM 1542 C C . GLU A 1 197 ? -18.756 11.292 19.241 1.00 90.06 197 GLU A C 1
ATOM 1544 O O . GLU A 1 197 ? -19.451 11.269 18.227 1.00 90.06 197 GLU A O 1
ATOM 1549 N N . VAL A 1 198 ? -18.696 10.271 20.098 1.00 90.81 198 VAL A N 1
ATOM 1550 C CA . VAL A 1 198 ? -19.450 9.024 19.928 1.00 90.81 198 VAL A CA 1
ATOM 1551 C C . VAL A 1 198 ? -20.958 9.287 19.964 1.00 90.81 198 VAL A C 1
ATOM 1553 O O . VAL A 1 198 ? -21.677 8.799 19.094 1.00 90.81 198 VAL A O 1
ATOM 1556 N N . ALA A 1 199 ? -21.443 10.107 20.903 1.00 90.06 199 ALA A N 1
ATOM 1557 C CA . ALA A 1 199 ? -22.856 10.484 20.965 1.00 90.06 199 ALA A CA 1
ATOM 1558 C C . ALA A 1 199 ? -23.313 11.208 19.687 1.00 90.06 199 ALA A C 1
ATOM 1560 O O . ALA A 1 199 ? -24.334 10.835 19.110 1.00 90.06 199 ALA A O 1
ATOM 1561 N N . ARG A 1 200 ? -22.521 12.173 19.190 1.00 88.94 200 ARG A N 1
ATOM 1562 C CA . ARG A 1 200 ? -22.805 12.865 17.919 1.00 88.94 200 ARG A CA 1
ATOM 1563 C C . ARG A 1 200 ? -22.830 11.913 16.726 1.00 88.94 200 ARG A C 1
ATOM 1565 O O . ARG A 1 200 ? -23.678 12.067 15.854 1.00 88.94 200 ARG A O 1
ATOM 1572 N N . LEU A 1 201 ? -21.917 10.942 16.676 1.00 88.00 201 LEU A N 1
ATOM 1573 C CA . LEU A 1 201 ? -21.891 9.930 15.619 1.00 88.00 201 LEU A CA 1
ATOM 1574 C C . LEU A 1 201 ? -23.145 9.044 15.657 1.00 88.00 201 LEU A C 1
ATOM 1576 O O . LEU A 1 201 ? -23.735 8.771 14.617 1.00 88.00 201 LEU A O 1
ATOM 1580 N N . ILE A 1 202 ? -23.570 8.607 16.843 1.00 89.38 202 ILE A N 1
ATOM 1581 C CA . ILE A 1 202 ? -24.787 7.803 17.009 1.00 89.38 202 ILE A CA 1
ATOM 1582 C C . ILE A 1 202 ? -26.032 8.602 16.596 1.00 89.38 202 ILE A C 1
ATOM 1584 O O . ILE A 1 202 ? -26.906 8.080 15.898 1.00 89.38 202 ILE A O 1
ATOM 1588 N N . GLU A 1 203 ? -26.114 9.870 16.994 1.00 87.44 203 GLU A N 1
ATOM 1589 C CA . GLU A 1 203 ? -27.223 10.759 16.644 1.00 87.44 203 GLU A CA 1
ATOM 1590 C C . GLU A 1 203 ? -27.279 11.045 15.135 1.00 87.44 203 GLU A C 1
ATOM 1592 O O . GLU A 1 203 ? -28.359 10.994 14.539 1.00 87.44 203 GLU A O 1
ATOM 1597 N N . SER A 1 204 ? -26.133 11.279 14.485 1.00 84.06 204 SER A N 1
ATOM 1598 C CA . SER A 1 204 ? -26.088 11.580 13.049 1.00 84.06 204 SER A CA 1
ATOM 1599 C C . SER A 1 204 ? -26.559 10.401 12.194 1.00 84.06 204 SER A C 1
ATOM 1601 O O . SER A 1 204 ? -27.335 10.592 11.257 1.00 84.06 204 SER A O 1
ATOM 1603 N N . VAL A 1 205 ? -26.188 9.166 12.554 1.00 84.00 205 VAL A N 1
ATOM 1604 C CA . VAL A 1 205 ? -26.645 7.974 11.817 1.00 84.00 205 VAL A CA 1
ATOM 1605 C C . VAL A 1 205 ? -28.111 7.628 12.101 1.00 84.00 205 VAL A C 1
ATOM 1607 O O . VAL A 1 205 ? -28.769 7.034 11.245 1.00 84.00 205 VAL A O 1
ATOM 1610 N N . SER A 1 206 ? -28.629 7.991 13.281 1.00 79.62 206 SER A N 1
ATOM 1611 C CA . SER A 1 206 ? -29.994 7.654 13.721 1.00 79.62 206 SER A CA 1
ATOM 1612 C C . SER A 1 206 ? -31.040 8.672 13.266 1.00 79.62 206 SER A C 1
ATOM 1614 O O . SER A 1 206 ? -32.156 8.290 12.925 1.00 79.62 206 SER A O 1
ATOM 1616 N N . SER A 1 207 ? -30.687 9.960 13.226 1.00 68.94 207 SER A N 1
ATOM 1617 C CA . SER A 1 207 ? -31.593 11.046 12.820 1.00 68.94 207 SER A CA 1
ATOM 1618 C C . SER A 1 207 ? -31.884 11.069 11.318 1.00 68.94 207 SER A C 1
ATOM 1620 O O . SER A 1 207 ? -32.771 11.793 10.878 1.00 68.94 207 SER A O 1
ATOM 1622 N N . GLY A 1 208 ? -31.150 10.291 10.512 1.00 58.56 208 GLY A N 1
ATOM 1623 C CA . GLY A 1 208 ? -31.339 10.251 9.063 1.00 58.56 208 GLY A CA 1
ATOM 1624 C C . GLY A 1 208 ? -31.075 11.593 8.376 1.00 58.56 208 GLY A C 1
ATOM 1625 O O . GLY A 1 208 ? -31.455 11.748 7.222 1.00 58.56 208 GLY A O 1
ATOM 1626 N N . THR A 1 209 ? -30.413 12.541 9.046 1.00 53.75 209 THR A N 1
ATOM 1627 C CA . THR A 1 209 ? -30.146 13.904 8.548 1.00 53.75 209 THR A CA 1
ATOM 1628 C C . THR A 1 209 ? -29.229 13.949 7.318 1.00 53.75 209 THR A C 1
ATOM 1630 O O . THR A 1 209 ? -29.090 15.001 6.704 1.00 53.75 209 THR A O 1
ATOM 1633 N N . GLU A 1 210 ? -28.671 12.813 6.884 1.00 53.16 210 GLU A N 1
ATOM 1634 C CA . GLU A 1 210 ? -27.988 12.674 5.587 1.00 53.16 210 GLU A CA 1
ATOM 1635 C C . GLU A 1 210 ? -28.888 12.146 4.443 1.00 53.16 210 GLU A C 1
ATOM 1637 O O . GLU A 1 210 ? -28.416 12.002 3.315 1.00 53.16 210 GLU A O 1
ATOM 1642 N N . ARG A 1 211 ? -30.175 11.846 4.685 1.00 45.41 211 ARG A N 1
ATOM 1643 C CA . ARG A 1 211 ? -31.087 11.293 3.660 1.00 45.41 211 ARG A CA 1
ATOM 1644 C C . ARG A 1 211 ? -31.764 12.334 2.762 1.00 45.41 211 ARG A C 1
ATOM 1646 O O . ARG A 1 211 ? -32.233 11.944 1.698 1.00 45.41 211 ARG A O 1
ATOM 1653 N N . ASP A 1 212 ? -31.748 13.618 3.122 1.00 41.34 212 ASP A N 1
ATOM 1654 C CA . ASP A 1 212 ? -32.458 14.683 2.390 1.00 41.34 212 ASP A CA 1
ATOM 1655 C C . ASP A 1 212 ? -31.519 15.673 1.691 1.00 41.34 212 ASP A C 1
ATOM 1657 O O . ASP A 1 212 ? -31.533 16.879 1.936 1.00 41.34 212 ASP A O 1
ATOM 1661 N N . SER A 1 213 ? -30.698 15.185 0.762 1.00 40.31 213 SER A N 1
ATOM 1662 C CA . SER A 1 213 ? -30.090 16.091 -0.210 1.00 40.31 213 SER A CA 1
ATOM 1663 C C . SER A 1 213 ? -29.851 15.401 -1.549 1.00 40.31 213 SER A C 1
ATOM 1665 O O . SER A 1 213 ? -29.327 14.288 -1.612 1.00 40.31 213 SER A O 1
ATOM 1667 N N . GLU A 1 214 ? -30.142 16.103 -2.642 1.00 38.75 214 GLU A N 1
ATOM 1668 C CA . GLU A 1 214 ? -29.717 15.788 -4.018 1.00 38.75 214 GLU A CA 1
ATOM 1669 C C . GLU A 1 214 ? -28.166 15.738 -4.189 1.00 38.75 214 GLU A C 1
ATOM 1671 O O . GLU A 1 214 ? -27.648 15.766 -5.303 1.00 38.75 214 GLU A O 1
ATOM 1676 N N . TYR A 1 215 ? -27.401 15.619 -3.089 1.00 37.47 215 TYR A N 1
ATOM 1677 C CA . TYR A 1 215 ? -25.938 15.625 -2.973 1.00 37.47 215 TYR A CA 1
ATOM 1678 C C . TYR A 1 215 ? -25.344 14.294 -2.465 1.00 37.47 215 TYR A C 1
ATOM 1680 O O . TYR A 1 215 ? -24.197 14.248 -2.012 1.00 37.47 215 TYR A O 1
ATOM 1688 N N . LEU A 1 216 ? -26.061 13.175 -2.604 1.00 44.56 216 LEU A N 1
ATOM 1689 C CA . LEU A 1 216 ? -25.492 11.829 -2.464 1.00 44.56 216 LEU A CA 1
ATOM 1690 C C . LEU A 1 216 ? -24.484 11.547 -3.595 1.00 44.56 216 LEU A C 1
ATOM 1692 O O . LEU A 1 216 ? -24.777 10.864 -4.574 1.00 44.56 216 LEU A O 1
ATOM 1696 N N . LYS A 1 217 ? -23.239 12.005 -3.442 1.00 52.38 217 LYS A N 1
ATOM 1697 C CA . LYS A 1 217 ? -22.102 11.223 -3.944 1.00 52.38 217 LYS A CA 1
ATOM 1698 C C . LYS A 1 217 ? -21.656 10.318 -2.800 1.00 52.38 217 LYS A C 1
ATOM 1700 O O . LYS A 1 217 ? -20.778 10.761 -2.057 1.00 52.38 217 LYS A O 1
ATOM 1705 N N . PRO A 1 218 ? -22.215 9.102 -2.643 1.00 68.19 218 PRO A N 1
ATOM 1706 C CA . PRO A 1 218 ? -21.765 8.169 -1.618 1.00 68.19 218 PRO A CA 1
ATOM 1707 C C . PRO A 1 218 ? -20.265 7.948 -1.807 1.00 68.19 218 PRO A C 1
ATOM 1709 O O . PRO A 1 218 ? -19.838 7.393 -2.825 1.00 68.19 218 PRO A O 1
ATOM 1712 N N . ASP A 1 219 ? -19.452 8.457 -0.880 1.00 87.62 219 ASP A N 1
ATOM 1713 C CA . ASP A 1 219 ? -18.050 8.068 -0.858 1.00 87.62 219 ASP A CA 1
ATOM 1714 C C . ASP A 1 219 ? -17.965 6.596 -0.430 1.00 87.62 219 ASP A C 1
ATOM 1716 O O . ASP A 1 219 ? -18.878 6.037 0.191 1.00 87.62 219 ASP A O 1
ATOM 1720 N N . ARG A 1 220 ? -16.887 5.938 -0.832 1.00 91.62 220 ARG A N 1
ATOM 1721 C CA . ARG A 1 220 ? -16.626 4.537 -0.520 1.00 91.62 220 ARG A CA 1
ATOM 1722 C C . ARG A 1 220 ? -15.508 4.463 0.493 1.00 91.62 220 ARG A C 1
A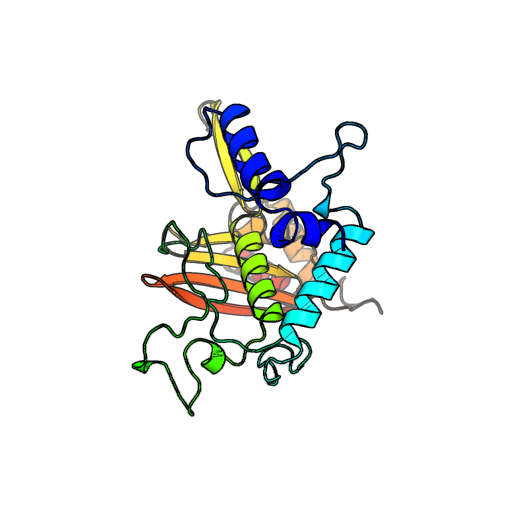TOM 1724 O O . ARG A 1 220 ? -14.487 5.116 0.304 1.00 91.62 220 ARG A O 1
ATOM 1731 N N . PHE A 1 221 ? -15.706 3.644 1.512 1.00 95.00 221 PHE A N 1
ATOM 1732 C CA . PHE A 1 221 ? -14.678 3.257 2.461 1.00 95.00 221 PHE A CA 1
ATOM 1733 C C . PHE A 1 221 ? -14.060 1.934 2.011 1.00 95.00 221 PHE A C 1
ATOM 1735 O O . PHE A 1 221 ? -14.786 0.994 1.670 1.00 95.00 221 PHE A O 1
ATOM 1742 N N . TYR A 1 222 ? -12.732 1.870 2.037 1.00 97.50 222 TYR A N 1
ATOM 1743 C CA . TYR A 1 222 ? -11.973 0.652 1.799 1.00 97.50 222 TYR A CA 1
ATOM 1744 C C . TYR A 1 222 ? -11.060 0.387 2.983 1.00 97.50 222 TYR A C 1
ATOM 1746 O O . TYR A 1 222 ? -10.412 1.307 3.493 1.00 97.50 222 TYR A O 1
ATOM 1754 N N . SER A 1 223 ? -10.946 -0.878 3.366 1.00 97.50 223 SER A N 1
ATOM 1755 C CA . SER A 1 223 ? -9.869 -1.331 4.231 1.00 97.50 223 SER A CA 1
ATOM 1756 C C . SER A 1 223 ? -9.265 -2.634 3.731 1.00 97.50 223 SER A C 1
ATOM 1758 O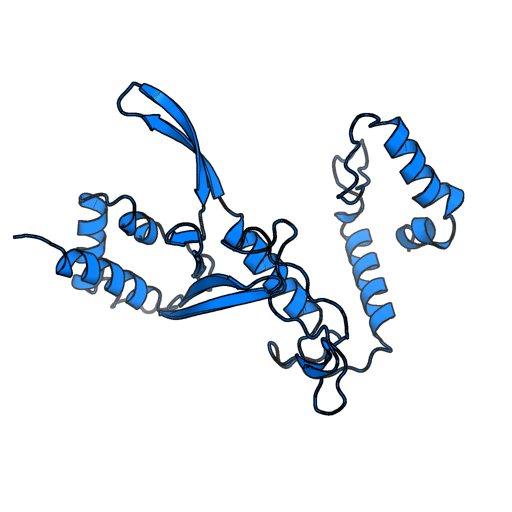 O . SER A 1 223 ? -9.918 -3.456 3.088 1.00 97.50 223 SER A O 1
ATOM 1760 N N . CYS A 1 224 ? -7.981 -2.802 4.024 1.00 98.06 224 CYS A N 1
ATOM 1761 C CA . CYS A 1 224 ? -7.235 -4.008 3.720 1.00 98.06 224 CYS A CA 1
ATOM 1762 C C . CYS A 1 224 ? -6.401 -4.383 4.940 1.00 98.06 224 CYS A C 1
ATOM 1764 O O . CYS A 1 224 ? -5.564 -3.599 5.400 1.00 98.06 224 CYS A O 1
ATOM 1766 N N . THR A 1 225 ? -6.640 -5.578 5.468 1.00 98.06 225 THR A N 1
ATOM 1767 C CA . THR A 1 225 ? -5.907 -6.109 6.616 1.00 98.06 225 THR A CA 1
ATOM 1768 C C . THR A 1 225 ? -4.756 -6.963 6.115 1.00 98.06 225 THR A C 1
ATOM 1770 O O . THR A 1 225 ? -4.954 -7.904 5.350 1.00 98.06 225 THR A O 1
ATOM 1773 N N . LEU A 1 226 ? -3.542 -6.621 6.534 1.00 97.88 226 LEU A N 1
ATOM 1774 C CA . LEU A 1 226 ? -2.292 -7.165 6.024 1.00 97.88 226 LEU A CA 1
ATOM 1775 C C . LEU A 1 226 ? -1.459 -7.768 7.155 1.00 97.88 226 LEU A C 1
ATOM 1777 O O . LEU A 1 226 ? -1.308 -7.164 8.219 1.00 97.88 226 LEU A O 1
ATOM 1781 N N . SER A 1 227 ? -0.842 -8.911 6.872 1.00 97.38 227 SER A N 1
ATOM 1782 C CA . SER A 1 227 ? 0.275 -9.453 7.649 1.00 97.38 227 SER A CA 1
ATOM 1783 C C . SER A 1 227 ? 1.402 -9.875 6.711 1.00 97.38 227 SER A C 1
ATOM 1785 O O . SER A 1 227 ? 1.216 -10.017 5.500 1.00 97.38 227 SER A O 1
ATOM 1787 N N . GLY A 1 228 ? 2.577 -10.124 7.265 1.00 95.88 228 GLY A N 1
ATOM 1788 C CA . GLY A 1 228 ? 3.628 -10.842 6.573 1.00 95.88 228 GLY A CA 1
ATOM 1789 C C . GLY A 1 228 ? 3.327 -12.335 6.502 1.00 95.88 228 GLY A C 1
ATOM 1790 O O . GLY A 1 228 ? 2.551 -12.885 7.285 1.00 95.88 228 GLY A O 1
ATOM 1791 N N . ALA A 1 229 ? 3.920 -12.969 5.500 1.00 91.81 229 ALA A N 1
ATOM 1792 C CA . ALA A 1 229 ? 4.023 -14.408 5.335 1.00 91.81 229 ALA A CA 1
ATOM 1793 C C . ALA A 1 229 ? 5.383 -14.689 4.679 1.00 91.81 229 ALA A C 1
ATOM 1795 O O . ALA A 1 229 ? 5.519 -14.716 3.451 1.00 91.81 229 ALA A O 1
ATOM 1796 N N . ALA A 1 230 ? 6.418 -14.826 5.512 1.00 86.12 230 ALA A N 1
ATOM 1797 C CA . ALA A 1 230 ? 7.817 -14.882 5.088 1.00 86.12 230 ALA A CA 1
ATOM 1798 C C . ALA A 1 230 ? 8.217 -13.670 4.219 1.00 86.12 230 ALA A C 1
ATOM 1800 O O . ALA A 1 230 ? 8.333 -12.559 4.730 1.00 86.12 230 ALA A O 1
ATOM 1801 N N . ALA A 1 231 ? 8.451 -13.866 2.918 1.00 89.19 231 ALA A N 1
ATOM 1802 C CA . ALA A 1 231 ? 8.843 -12.809 1.978 1.00 89.19 231 ALA A CA 1
ATOM 1803 C C . ALA A 1 231 ? 7.655 -12.173 1.227 1.00 89.19 231 ALA A C 1
ATOM 1805 O O . ALA A 1 231 ? 7.860 -11.361 0.319 1.00 89.19 231 ALA A O 1
ATOM 1806 N N . ARG A 1 232 ? 6.415 -12.544 1.572 1.00 93.38 232 ARG A N 1
ATOM 1807 C CA . ARG A 1 232 ? 5.191 -12.090 0.900 1.00 93.38 232 ARG A CA 1
ATOM 1808 C C . ARG A 1 232 ? 4.246 -11.386 1.864 1.00 93.38 232 ARG A C 1
ATOM 1810 O O . ARG A 1 232 ? 4.290 -11.603 3.071 1.00 93.38 232 ARG A O 1
ATOM 1817 N N . VAL A 1 233 ? 3.398 -10.529 1.314 1.00 96.88 233 VAL A N 1
ATOM 1818 C CA . VAL A 1 233 ? 2.269 -9.938 2.033 1.00 96.88 233 VAL A CA 1
ATOM 1819 C C . VAL A 1 233 ? 1.080 -10.891 1.942 1.00 96.88 233 VAL A C 1
ATOM 1821 O O . VAL A 1 233 ? 0.738 -11.349 0.855 1.00 96.88 233 VAL A O 1
ATOM 1824 N N . ALA A 1 234 ? 0.436 -11.165 3.070 1.00 96.88 234 ALA A N 1
ATOM 1825 C CA . ALA A 1 234 ? -0.838 -11.863 3.135 1.00 96.88 234 ALA A CA 1
ATOM 1826 C C . ALA A 1 234 ? -1.971 -10.852 3.343 1.00 96.88 234 ALA A C 1
ATOM 1828 O O . ALA A 1 234 ? -1.944 -10.071 4.296 1.00 96.88 234 ALA A O 1
ATOM 1829 N N . VAL A 1 235 ? -2.978 -10.892 2.468 1.00 96.81 235 VAL A N 1
ATOM 1830 C CA . VAL A 1 235 ? -4.249 -10.187 2.672 1.00 96.81 235 VAL A CA 1
ATOM 1831 C C . VAL A 1 235 ? -5.122 -11.059 3.567 1.00 96.81 235 VAL A C 1
ATOM 1833 O O . VAL A 1 235 ? -5.474 -12.176 3.196 1.00 96.81 235 VAL A O 1
ATOM 1836 N N . ARG A 1 236 ? -5.410 -10.572 4.772 1.00 96.62 236 ARG A N 1
ATOM 1837 C CA . ARG A 1 236 ? -6.210 -11.264 5.791 1.00 96.62 236 ARG A CA 1
ATOM 1838 C C . ARG A 1 236 ? -7.688 -10.933 5.688 1.00 96.62 236 ARG A C 1
ATOM 1840 O O . ARG A 1 236 ? -8.507 -11.801 5.955 1.00 96.62 236 ARG A O 1
ATOM 1847 N N . ASP A 1 237 ? -8.000 -9.697 5.314 1.00 97.19 237 ASP A N 1
ATOM 1848 C CA . ASP A 1 237 ? -9.371 -9.224 5.161 1.00 97.19 237 ASP A CA 1
ATOM 1849 C C . ASP A 1 237 ? -9.438 -8.053 4.172 1.00 97.19 237 ASP A C 1
ATOM 1851 O O . ASP A 1 237 ? -8.458 -7.317 4.002 1.00 97.19 237 ASP A O 1
ATOM 1855 N N . TRP A 1 238 ? -10.594 -7.890 3.532 1.00 97.38 238 TRP A N 1
ATOM 1856 C CA . TRP A 1 238 ? -10.896 -6.810 2.597 1.00 97.38 238 TRP A CA 1
ATOM 1857 C C . TRP A 1 238 ? -12.313 -6.300 2.837 1.00 97.38 238 TRP A C 1
ATOM 1859 O O . TRP A 1 238 ? -13.283 -7.042 2.678 1.00 97.38 238 TRP A O 1
ATOM 1869 N N . ILE A 1 239 ? -12.434 -5.010 3.147 1.00 96.12 239 ILE A N 1
ATOM 1870 C CA . ILE A 1 239 ? -13.725 -4.348 3.315 1.00 96.12 239 ILE A CA 1
ATOM 1871 C C . ILE A 1 239 ? -13.877 -3.305 2.219 1.00 96.12 239 ILE A C 1
ATOM 1873 O O . ILE A 1 239 ? -13.046 -2.413 2.072 1.00 96.12 239 ILE A O 1
ATOM 1877 N N . GLU A 1 240 ? -14.990 -3.379 1.500 1.00 95.62 240 GLU A N 1
ATOM 1878 C CA . GLU A 1 240 ? -15.472 -2.321 0.621 1.00 95.62 240 GLU A CA 1
ATOM 1879 C C . GLU A 1 240 ? -16.925 -2.026 0.981 1.00 95.62 240 GLU A C 1
ATOM 1881 O O . GLU A 1 240 ? -17.799 -2.883 0.857 1.00 95.62 240 GLU A O 1
ATOM 1886 N N . THR A 1 241 ? -17.199 -0.804 1.429 1.00 93.69 241 THR A N 1
ATOM 1887 C CA . THR A 1 241 ? -18.552 -0.402 1.822 1.00 93.69 241 THR A CA 1
ATOM 1888 C C . THR A 1 241 ? -18.801 1.079 1.545 1.00 93.69 241 THR A C 1
ATOM 1890 O O . THR A 1 241 ? -17.907 1.812 1.108 1.00 93.69 241 THR A O 1
ATOM 1893 N N . SER A 1 242 ? -20.038 1.537 1.721 1.00 91.19 242 SER A N 1
ATOM 1894 C CA . SER A 1 242 ? -20.326 2.968 1.685 1.00 91.19 242 SER A CA 1
ATOM 1895 C C . SER A 1 242 ? -19.769 3.643 2.941 1.00 91.19 242 SER A C 1
ATOM 1897 O O . SER A 1 242 ? -19.733 3.046 4.018 1.00 91.19 242 SER A O 1
ATOM 1899 N N . LEU A 1 243 ? -19.346 4.904 2.827 1.00 89.25 243 LEU A N 1
ATOM 1900 C CA . LEU A 1 243 ? -18.896 5.663 3.996 1.00 89.25 243 LEU A CA 1
ATOM 1901 C C . LEU A 1 243 ? -20.005 5.774 5.063 1.00 89.25 243 LEU A C 1
ATOM 1903 O O . LEU A 1 243 ? -19.732 5.739 6.262 1.00 89.25 243 LEU A O 1
ATOM 1907 N N . PHE A 1 244 ? -21.263 5.823 4.621 1.00 86.88 244 PHE A N 1
ATOM 1908 C CA . PHE A 1 244 ? -22.434 5.789 5.491 1.00 86.88 244 PHE A CA 1
ATOM 1909 C C . PHE A 1 244 ? -22.525 4.482 6.293 1.00 86.88 244 PHE A C 1
ATOM 1911 O O . PHE A 1 244 ? -22.642 4.512 7.518 1.00 86.88 244 PHE A O 1
ATOM 1918 N N . ASP A 1 245 ? -22.427 3.328 5.629 1.00 90.25 245 ASP A N 1
ATOM 1919 C CA . ASP A 1 245 ? -22.506 2.022 6.294 1.00 90.25 245 ASP A CA 1
ATOM 1920 C C . ASP A 1 245 ? -21.321 1.791 7.235 1.00 90.25 245 ASP A C 1
ATOM 1922 O O . ASP A 1 245 ? -21.485 1.183 8.294 1.00 90.25 245 ASP A O 1
ATOM 1926 N N . PHE A 1 246 ? -20.144 2.321 6.898 1.00 92.50 246 PHE A N 1
ATOM 1927 C CA . PHE A 1 246 ? -18.993 2.349 7.798 1.00 92.50 246 PHE A CA 1
ATOM 1928 C C . PHE A 1 246 ? -19.304 3.116 9.096 1.00 92.50 246 PHE A C 1
ATOM 1930 O O . PHE A 1 246 ? -19.191 2.546 10.184 1.00 92.50 246 PHE A O 1
ATOM 1937 N N . ARG A 1 247 ? -19.779 4.367 9.004 1.00 91.25 247 ARG A N 1
ATOM 1938 C CA . ARG A 1 247 ? -20.166 5.182 10.175 1.00 91.25 247 ARG A CA 1
ATOM 1939 C C . ARG A 1 247 ? -21.263 4.519 11.001 1.00 91.25 247 ARG A C 1
ATOM 1941 O O . ARG A 1 247 ? -21.170 4.459 12.226 1.00 91.25 247 ARG A O 1
ATOM 1948 N N . LYS A 1 248 ? -22.270 3.961 10.326 1.00 91.25 248 LYS A N 1
ATOM 1949 C CA . LYS A 1 248 ? -23.352 3.195 10.952 1.00 91.25 248 LYS A CA 1
ATOM 1950 C C . LYS A 1 248 ? -22.821 1.975 11.706 1.00 91.25 248 LYS A C 1
ATOM 1952 O O . LYS A 1 248 ? -23.303 1.690 12.797 1.00 91.25 248 LYS A O 1
ATOM 1957 N N . SER A 1 249 ? -21.830 1.278 11.153 1.00 93.56 249 SER A N 1
ATOM 1958 C CA . SER A 1 249 ? -21.209 0.116 11.798 1.00 93.56 249 SER A CA 1
ATOM 1959 C C . SER A 1 249 ? -20.446 0.510 13.064 1.00 93.56 249 SER A C 1
ATOM 1961 O O . SER A 1 249 ? -20.585 -0.166 14.079 1.00 93.56 249 SER A O 1
ATOM 1963 N N . ILE A 1 250 ? -19.717 1.634 13.050 1.00 93.00 250 ILE A N 1
ATOM 1964 C CA . ILE A 1 250 ? -19.044 2.163 14.252 1.00 93.00 250 ILE A CA 1
ATOM 1965 C C . ILE A 1 250 ? -20.068 2.560 15.321 1.00 93.00 250 ILE A C 1
ATOM 1967 O O . ILE A 1 250 ? -19.941 2.157 16.475 1.00 93.00 250 ILE A O 1
ATOM 1971 N N . ALA A 1 251 ? -21.099 3.319 14.946 1.00 92.25 251 ALA A N 1
ATOM 1972 C CA . ALA A 1 251 ? -22.157 3.725 15.869 1.00 92.25 251 ALA A CA 1
ATOM 1973 C C . ALA A 1 251 ? -22.854 2.512 16.501 1.00 92.25 251 ALA A C 1
ATOM 1975 O O . ALA A 1 251 ? -23.021 2.455 17.719 1.00 92.25 251 ALA A O 1
ATOM 1976 N N . LYS A 1 252 ? -23.200 1.516 15.675 1.00 93.69 252 LYS A N 1
ATOM 1977 C CA . LYS A 1 252 ? -23.800 0.265 16.133 1.00 93.69 252 LYS A CA 1
ATOM 1978 C C . LYS A 1 252 ? -22.884 -0.484 17.097 1.00 93.69 252 LYS A C 1
ATOM 1980 O O . LYS A 1 252 ? -23.362 -0.959 18.118 1.00 93.69 252 LYS A O 1
ATOM 1985 N N . TRP A 1 253 ? -21.583 -0.556 16.817 1.00 94.31 253 TRP A N 1
ATOM 1986 C CA . TRP A 1 253 ? -20.630 -1.198 17.720 1.00 94.31 253 TRP A CA 1
ATOM 1987 C C . TRP A 1 253 ? -20.632 -0.547 19.109 1.00 94.31 253 TRP A C 1
ATOM 1989 O O . TRP A 1 253 ? -20.736 -1.257 20.103 1.00 94.31 253 TRP A O 1
ATOM 1999 N N . PHE A 1 254 ? -20.612 0.789 19.189 1.00 94.25 254 PHE A N 1
ATOM 2000 C CA . PHE A 1 254 ? -20.692 1.502 20.470 1.00 94.25 254 PHE A CA 1
ATOM 2001 C C . PHE A 1 254 ? -22.012 1.281 21.213 1.00 94.25 254 PHE A C 1
ATOM 2003 O O . PHE A 1 254 ? -22.008 1.166 22.437 1.00 94.25 254 PHE A O 1
ATOM 2010 N N . GLN A 1 255 ? -23.131 1.215 20.488 1.00 92.75 255 GLN A N 1
ATOM 2011 C CA . GLN A 1 255 ? -24.429 0.875 21.074 1.00 92.75 255 GLN A CA 1
ATOM 2012 C C . GLN A 1 255 ? -24.415 -0.547 21.647 1.00 92.75 255 GLN A C 1
ATOM 2014 O O . GLN A 1 255 ? -24.825 -0.750 22.787 1.00 92.75 255 GLN A O 1
ATOM 2019 N N . ASP A 1 256 ? -23.892 -1.511 20.886 1.00 93.94 256 ASP A N 1
ATOM 2020 C CA . ASP A 1 256 ? -23.872 -2.930 21.250 1.00 93.94 256 ASP A CA 1
ATOM 2021 C C . ASP A 1 256 ? -22.966 -3.221 22.468 1.00 93.94 256 ASP A C 1
ATOM 2023 O O . ASP A 1 256 ? -23.244 -4.155 23.218 1.00 93.94 256 ASP A O 1
ATOM 2027 N N . ILE A 1 257 ? -21.906 -2.431 22.699 1.00 92.88 257 ILE A N 1
ATOM 2028 C CA . ILE A 1 257 ? -21.021 -2.573 23.877 1.00 92.88 257 ILE A CA 1
ATOM 2029 C C . ILE A 1 257 ? -21.408 -1.675 25.059 1.00 92.88 257 ILE A C 1
ATOM 2031 O O . ILE A 1 257 ? -20.725 -1.695 26.087 1.00 92.88 257 ILE A O 1
ATOM 2035 N N . SER A 1 258 ? -22.443 -0.844 24.915 1.00 88.62 258 SER A N 1
ATOM 2036 C CA . SER A 1 258 ? -22.879 0.035 25.997 1.00 88.62 258 SER A CA 1
ATOM 2037 C C . SER A 1 258 ? -23.395 -0.801 27.173 1.00 88.62 258 SER A C 1
ATOM 2039 O O . SER A 1 258 ? -24.221 -1.698 27.012 1.00 88.62 258 SER A O 1
ATOM 2041 N N . ILE A 1 259 ? -22.856 -0.545 28.366 1.00 77.12 259 ILE A N 1
ATOM 2042 C CA . ILE A 1 259 ? -23.324 -1.175 29.603 1.00 77.12 259 ILE A CA 1
ATOM 2043 C C . ILE A 1 259 ? -24.373 -0.240 30.208 1.00 77.12 259 ILE A C 1
ATOM 2045 O O . ILE A 1 259 ? -24.114 0.959 30.330 1.00 77.12 259 ILE A O 1
ATOM 2049 N N . ALA A 1 260 ? -25.542 -0.799 30.527 1.00 56.00 260 ALA A N 1
ATOM 2050 C CA . ALA A 1 260 ? -26.646 -0.106 31.191 1.00 56.00 260 ALA A CA 1
ATOM 2051 C C . ALA A 1 260 ? -26.296 0.325 32.624 1.00 56.00 260 ALA A C 1
ATOM 2053 O O . ALA A 1 260 ? -25.566 -0.431 33.308 1.00 56.00 260 ALA A O 1
#

Foldseek 3Di:
DVVVCLVPVPPPVHVVVVVVVVCVVCVPCPDPPDDDWDDDPVPRDTPCPPPVNVVVVVVVVQVVCPPADFDQAPPPRDRSAHQDQDQLDFAAQFFQADNRGAGADWQDDPVSDDPPQDIRSRNSHGSVNSPVVRVVNNCQSPAWDWDWDQDPVRDTDTDTGHQQWDDDPRFKIKGKAKPVRDGDPLVCCVVPNDPVVLVVLLCCLVVCVVVPDPPPPFIKMWMWMWGHDYRHIDTPDIDIDTPSVVSVVSSVVCVVPDDD

Radius of gyration: 24.08 Å; chains: 1; bounding box: 66×54×64 Å

Sequence (260 aa):
APVLAFYEQNKSGGVEKALKEFENAIPNEKNRKGNIGFRIQSEGIRIHEIPTVLRAVIAEYKATKENVPKRKCSICNEKDYPVEDTPHGMIKKVPDGQSSGSAFVSYNEPAFESYGLRGNENSAICANCAKTYVEGLNSLLSSGNEVIERSKKGKEKKTFRYTNRKNFGSDTAMVFWTRKNEQLPEIDQIEAPNPAEVARLIESVSSGTERDSEYLKPDRFYSCTLSGAAARVAVRDWIETSLFDFRKSIAKWFQDISIA

Secondary structure (DSSP, 8-state):
-HHHIIIIISTIIIIIHHHHHHHHH-TT-----S----B-TTT--BGGGSHHHHHHHHHHHHHHTTTSPP---TTT---SS---SS---EEPS-TTS-TT-EESS---SGGG-BTTB-GGGGGT--HHHHHHHHHHHHHHHH-EEEEEEE-TTS-EEEEEEESSEEEETTTEEEEEEETT----GGGGGGTS--HHHHHHHHHHHHS-TTSS-TT----EEEEEEEEEETTEEEEEEEEEEEHHHHHHHHHHHHHHT---

Organism: NCBI:txid412755

InterPro domains:
  IPR010144 CRISPR-associated protein, Csd1-type [PF09709] (3-259)

pLDDT: mean 86.7, std 11.68, range [37.47, 98.06]